Protein AF-A0A7V2T2A6-F1 (afdb_monomer_lite)

Sequence (215 aa):
NAYRYRLIDALSDNYPSVHTLLGDERFYNDGIKYIAAYPSHHFSIRYFGSHLEQFLADQHHDTAVLAEMARFEWALRNAFDSADTPSLGLEALQTVAPEAWVELRFTLHPSVARLNLEWNVPQLWAAIENETGQIPFEQAEYPIPWLIWRKQLKTYYRSLDVDEAWALDAVIQGQSFAEICAGVCEWVDQASAPERVAGFISTWLEADLITVLEV

Organism: Leucothrix mucor (NCBI:txid45248)

Foldseek 3Di:
DVVLVVLLVLVCVLQVLLCVVLDDVRSSVLSVVLCVVPPDPDPDSLCRLVCVLVSCCVPPVVCNLSSLLSVVSNLQSQQLVADDFFFDAPVVVVPDDPVCQQQKAWDWGSSKDKDFAQWPNVVSVVCSVVVVDDDDIDGDPGTWIKIWHDDDNHIDMDTDDPLLSVLVVCNVVGHGLNRSLVVSCVPD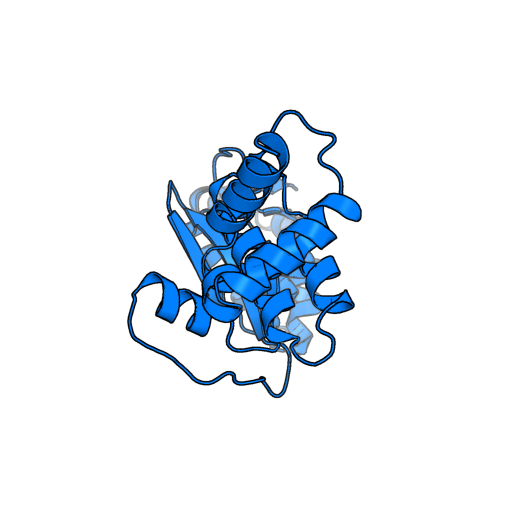PSVCSSVVSVVSVNVCNVRRTTRDIDD

Structure (mmCIF, N/CA/C/O backbone):
data_AF-A0A7V2T2A6-F1
#
_entry.id   AF-A0A7V2T2A6-F1
#
loop_
_atom_site.group_PDB
_atom_site.id
_atom_site.type_symbol
_atom_site.label_atom_id
_atom_site.label_alt_id
_atom_site.label_comp_id
_atom_site.label_asym_id
_atom_site.label_entity_id
_atom_site.label_seq_id
_atom_site.pdbx_PDB_ins_code
_atom_site.Cartn_x
_atom_site.Cartn_y
_atom_site.Cartn_z
_atom_site.occupancy
_atom_site.B_iso_or_equiv
_atom_site.auth_seq_id
_atom_site.auth_comp_id
_atom_site.auth_asym_id
_atom_site.auth_atom_id
_atom_site.pdbx_PDB_model_num
ATOM 1 N N . ASN A 1 1 ? 0.743 3.709 -35.727 1.00 65.06 1 ASN A N 1
ATOM 2 C CA . ASN A 1 1 ? 1.982 4.017 -34.980 1.00 65.06 1 ASN A CA 1
ATOM 3 C C . ASN A 1 1 ? 1.792 5.034 -33.866 1.00 65.06 1 ASN A C 1
ATOM 5 O O . ASN A 1 1 ? 1.934 4.625 -32.728 1.00 65.06 1 ASN A O 1
ATOM 9 N N . ALA A 1 2 ? 1.382 6.283 -34.115 1.00 80.94 2 ALA A N 1
ATOM 10 C CA . ALA A 1 2 ? 1.306 7.330 -33.073 1.00 80.94 2 ALA A CA 1
ATOM 11 C C . ALA A 1 2 ? 0.412 7.035 -31.841 1.00 80.94 2 ALA A C 1
ATOM 13 O O . ALA A 1 2 ? 0.587 7.636 -30.789 1.00 80.94 2 ALA A O 1
ATOM 14 N N . TYR A 1 3 ? -0.572 6.136 -31.950 1.00 82.75 3 TYR A N 1
ATOM 15 C CA . TYR A 1 3 ? -1.391 5.719 -30.803 1.00 82.75 3 TYR A CA 1
ATOM 16 C C . TYR A 1 3 ? -0.648 4.765 -29.855 1.00 82.75 3 TYR A C 1
ATOM 18 O O . TYR A 1 3 ? -0.738 4.924 -28.647 1.00 82.75 3 TYR A O 1
ATOM 26 N N . ARG A 1 4 ? 0.126 3.815 -30.399 1.00 83.56 4 ARG A N 1
ATOM 27 C CA . ARG A 1 4 ? 0.899 2.856 -29.592 1.00 83.56 4 ARG A CA 1
ATOM 28 C C . ARG A 1 4 ? 2.037 3.542 -28.843 1.00 83.56 4 ARG A C 1
ATOM 30 O O . ARG A 1 4 ? 2.206 3.259 -27.671 1.00 83.56 4 ARG A O 1
ATOM 37 N N . TYR A 1 5 ? 2.735 4.477 -29.491 1.00 86.19 5 TYR A N 1
ATOM 38 C CA . TYR A 1 5 ? 3.768 5.280 -28.827 1.00 86.19 5 TYR A CA 1
ATOM 39 C C . TYR A 1 5 ? 3.211 6.019 -27.608 1.00 86.19 5 TYR A C 1
ATOM 41 O O . TYR A 1 5 ? 3.711 5.811 -26.519 1.00 86.19 5 TYR A O 1
ATOM 49 N N . ARG A 1 6 ? 2.075 6.718 -27.745 1.00 88.81 6 ARG A N 1
ATOM 50 C CA . ARG A 1 6 ? 1.429 7.403 -26.610 1.00 88.81 6 ARG A CA 1
ATOM 51 C C . ARG A 1 6 ? 1.023 6.481 -25.458 1.00 88.81 6 ARG A C 1
ATOM 53 O O . ARG A 1 6 ? 0.984 6.921 -24.319 1.00 88.81 6 ARG A O 1
ATOM 60 N N . LEU A 1 7 ? 0.669 5.228 -25.749 1.00 90.31 7 LEU A N 1
ATOM 61 C CA . LEU A 1 7 ? 0.369 4.244 -24.707 1.00 90.31 7 LEU A CA 1
ATOM 62 C C . LEU A 1 7 ? 1.641 3.788 -23.984 1.00 90.31 7 LEU A C 1
ATOM 64 O O . LEU A 1 7 ? 1.608 3.616 -22.773 1.00 90.31 7 LEU A O 1
ATOM 68 N N . ILE A 1 8 ? 2.750 3.618 -24.705 1.00 92.06 8 ILE A N 1
ATOM 69 C CA . ILE A 1 8 ? 4.048 3.292 -24.099 1.00 92.06 8 ILE A CA 1
ATOM 70 C C . ILE A 1 8 ? 4.568 4.480 -23.284 1.00 92.06 8 ILE A C 1
ATOM 72 O O . ILE A 1 8 ? 5.004 4.274 -22.159 1.00 92.06 8 ILE A O 1
ATOM 76 N N . ASP A 1 9 ? 4.436 5.707 -23.793 1.00 91.06 9 ASP A N 1
ATOM 77 C CA . ASP A 1 9 ? 4.778 6.929 -23.055 1.00 91.06 9 ASP A CA 1
ATOM 78 C C . ASP A 1 9 ? 3.969 7.005 -21.751 1.00 91.06 9 ASP A C 1
ATOM 80 O O . ASP A 1 9 ? 4.532 7.191 -20.681 1.00 91.06 9 ASP A O 1
ATOM 84 N N . ALA A 1 10 ? 2.661 6.725 -21.806 1.00 91.19 10 ALA A N 1
ATOM 85 C CA . ALA A 1 10 ? 1.829 6.676 -20.606 1.00 91.19 10 ALA A CA 1
ATOM 86 C C . ALA A 1 10 ? 2.240 5.568 -19.619 1.00 91.19 10 ALA A C 1
ATOM 88 O O . ALA A 1 10 ? 2.109 5.760 -18.414 1.00 91.19 10 ALA A O 1
ATOM 89 N N . LEU A 1 11 ? 2.730 4.414 -20.093 1.00 93.31 11 LEU A N 1
ATOM 90 C CA . LEU A 1 11 ? 3.316 3.406 -19.200 1.00 93.31 11 LEU A CA 1
ATOM 91 C C . LEU A 1 11 ? 4.605 3.924 -18.568 1.00 93.31 11 LEU A C 1
ATOM 93 O O . LEU A 1 11 ? 4.800 3.714 -17.380 1.00 93.31 11 LEU A O 1
ATOM 97 N N . SER A 1 12 ? 5.465 4.594 -19.335 1.00 94.00 12 SER A N 1
ATOM 98 C CA . SER A 1 12 ? 6.702 5.181 -18.811 1.00 94.00 12 SER A CA 1
ATOM 99 C C . SER A 1 12 ? 6.405 6.222 -17.732 1.00 94.00 12 SER A C 1
ATOM 101 O O . SER A 1 12 ? 7.050 6.212 -16.691 1.00 94.00 12 SER A O 1
ATOM 103 N N . ASP A 1 13 ? 5.405 7.077 -17.949 1.00 92.12 13 ASP A N 1
ATOM 104 C CA . ASP A 1 13 ? 4.984 8.090 -16.976 1.00 92.12 13 ASP A CA 1
ATOM 105 C C . ASP A 1 13 ? 4.383 7.462 -15.708 1.00 92.12 13 ASP A C 1
ATOM 107 O O . ASP A 1 13 ? 4.535 7.992 -14.609 1.00 92.12 13 ASP A O 1
ATOM 111 N N . ASN A 1 14 ? 3.682 6.332 -15.849 1.00 92.06 14 ASN A N 1
ATOM 112 C CA . ASN A 1 14 ? 3.059 5.636 -14.723 1.00 92.06 14 ASN A CA 1
ATOM 113 C C . ASN A 1 14 ? 4.039 4.740 -13.946 1.00 92.06 14 ASN A C 1
ATOM 115 O O . ASN A 1 14 ? 3.759 4.436 -12.787 1.00 92.06 14 ASN A O 1
ATOM 119 N N . TYR A 1 15 ? 5.136 4.306 -14.575 1.00 95.69 15 TYR A N 1
ATOM 120 C CA . TYR A 1 15 ? 6.103 3.356 -14.018 1.00 95.69 15 TYR A CA 1
ATOM 121 C C . TYR A 1 15 ? 7.564 3.751 -14.305 1.00 95.69 15 TYR A C 1
ATOM 123 O O . TYR A 1 15 ? 8.306 2.984 -14.939 1.00 95.69 15 TYR A O 1
ATOM 131 N N . PRO A 1 16 ? 8.002 4.952 -13.886 1.00 95.75 16 PRO A N 1
ATOM 132 C CA . PRO A 1 16 ? 9.352 5.437 -14.158 1.00 95.75 16 PRO A CA 1
ATOM 133 C C . PRO A 1 16 ? 10.435 4.533 -13.555 1.00 95.75 16 PRO A C 1
ATOM 135 O O . PRO A 1 16 ? 11.495 4.354 -14.162 1.00 95.75 16 PRO A O 1
ATOM 138 N N . SER A 1 17 ? 10.179 3.901 -12.407 1.00 96.56 17 SER A N 1
ATOM 139 C CA . SER A 1 17 ? 11.146 3.005 -11.766 1.00 96.56 17 SER A CA 1
ATOM 140 C C . SER A 1 17 ? 11.233 1.674 -12.497 1.00 96.56 17 SER A C 1
ATOM 142 O O . SER A 1 17 ? 12.336 1.203 -12.764 1.00 96.56 17 SER A O 1
ATOM 144 N N . VAL A 1 18 ? 10.103 1.085 -12.907 1.00 96.69 18 VAL A N 1
ATOM 145 C CA . VAL A 1 18 ? 10.123 -0.106 -13.778 1.00 96.69 18 VAL A CA 1
ATOM 146 C C . VAL A 1 18 ? 10.864 0.188 -15.082 1.00 96.69 18 VAL A C 1
ATOM 148 O O . VAL A 1 18 ? 11.681 -0.627 -15.513 1.00 96.69 18 VAL A O 1
ATOM 151 N N . HIS A 1 19 ? 10.616 1.348 -15.699 1.00 96.56 19 HIS A N 1
ATOM 152 C CA . HIS A 1 19 ? 11.325 1.769 -16.905 1.00 96.56 19 HIS A CA 1
ATOM 153 C C . HIS A 1 19 ? 12.830 1.879 -16.652 1.00 96.56 19 HIS A C 1
ATOM 155 O O . HIS A 1 19 ? 13.614 1.284 -17.388 1.00 96.56 19 HIS A O 1
ATOM 161 N N . THR A 1 20 ? 13.232 2.532 -15.564 1.00 95.56 20 THR A N 1
ATOM 162 C CA . THR A 1 20 ? 14.641 2.665 -15.170 1.00 95.56 20 THR A CA 1
ATOM 163 C C . THR A 1 20 ? 15.317 1.305 -14.966 1.00 95.56 20 THR A C 1
ATOM 165 O O . THR A 1 20 ? 16.438 1.098 -15.426 1.00 95.56 20 THR A O 1
ATOM 168 N N . LEU A 1 21 ? 14.639 0.354 -14.315 1.00 94.19 21 LEU A N 1
ATOM 169 C CA . LEU A 1 21 ? 15.177 -0.986 -14.059 1.00 94.19 21 LEU A CA 1
ATOM 170 C C . LEU A 1 21 ? 15.259 -1.858 -15.324 1.00 94.19 21 LEU A C 1
ATOM 172 O O . LEU A 1 21 ? 16.165 -2.685 -15.441 1.00 94.19 21 LEU A O 1
ATOM 176 N N . LEU A 1 22 ? 14.320 -1.708 -16.262 1.00 94.31 22 LEU A N 1
ATOM 177 C CA . LEU A 1 22 ? 14.313 -2.446 -17.531 1.00 94.31 22 LEU A CA 1
ATOM 178 C C . LEU A 1 22 ? 15.260 -1.845 -18.579 1.00 94.31 22 LEU A C 1
ATOM 180 O O . LEU A 1 22 ? 15.824 -2.593 -19.382 1.00 94.31 22 LEU A O 1
ATOM 184 N N . GLY A 1 23 ? 15.415 -0.521 -18.574 1.00 95.12 23 GLY A N 1
ATOM 185 C CA . GLY A 1 23 ? 16.044 0.259 -19.635 1.00 95.12 23 GLY A CA 1
ATOM 186 C C . GLY A 1 23 ? 15.154 0.426 -20.874 1.00 95.12 23 GLY A C 1
ATOM 187 O O . GLY A 1 23 ? 14.262 -0.386 -21.142 1.00 95.12 23 GLY A O 1
ATOM 188 N N . ASP A 1 24 ? 15.442 1.466 -21.660 1.00 94.94 24 ASP A N 1
ATOM 189 C CA . ASP A 1 24 ? 14.611 1.945 -22.774 1.00 94.94 24 ASP A CA 1
ATOM 190 C C . ASP A 1 24 ? 14.193 0.846 -23.764 1.00 94.94 24 ASP A C 1
ATOM 192 O O . ASP A 1 24 ? 13.013 0.687 -24.086 1.00 94.94 24 ASP A O 1
ATOM 196 N N . GLU A 1 25 ? 15.153 0.056 -24.258 1.00 95.62 25 GLU A N 1
ATOM 197 C CA . GLU A 1 25 ? 14.893 -0.941 -25.303 1.00 95.62 25 GLU A CA 1
ATOM 198 C C . GLU A 1 25 ? 13.974 -2.064 -24.804 1.00 95.62 25 GLU A C 1
ATOM 200 O O . GLU A 1 25 ? 13.019 -2.453 -25.487 1.00 95.62 25 GLU A O 1
ATOM 205 N N . ARG A 1 26 ? 14.241 -2.587 -23.601 1.00 94.31 26 ARG A N 1
ATOM 206 C CA . ARG A 1 26 ? 13.454 -3.686 -23.034 1.00 94.31 26 ARG A CA 1
ATOM 207 C C . ARG A 1 26 ? 12.073 -3.199 -22.616 1.00 94.31 26 ARG A C 1
ATOM 209 O O . ARG A 1 26 ? 11.094 -3.858 -22.960 1.00 94.31 26 ARG A O 1
ATOM 216 N N . PHE A 1 27 ? 11.986 -2.031 -21.979 1.00 95.75 27 PHE A N 1
ATOM 217 C CA . PHE A 1 27 ? 10.710 -1.421 -21.610 1.00 95.75 27 PHE A CA 1
ATOM 218 C C . PHE A 1 27 ? 9.821 -1.188 -22.834 1.00 95.75 27 PHE A C 1
ATOM 220 O O . PHE A 1 27 ? 8.648 -1.554 -22.827 1.00 95.75 27 PHE A O 1
ATOM 227 N N . TYR A 1 28 ? 10.377 -0.657 -23.926 1.00 95.31 28 TYR A N 1
ATOM 228 C CA . TYR A 1 28 ? 9.627 -0.433 -25.160 1.00 95.31 28 TYR A CA 1
ATOM 229 C C . TYR A 1 28 ? 9.102 -1.741 -25.777 1.00 95.31 28 TYR A C 1
ATOM 231 O O . TYR A 1 28 ? 7.930 -1.836 -26.160 1.00 95.31 28 TYR A O 1
ATOM 239 N N . ASN A 1 29 ? 9.950 -2.772 -25.850 1.00 94.81 29 ASN A N 1
ATOM 240 C CA . ASN A 1 29 ? 9.561 -4.086 -26.364 1.00 94.81 29 ASN A CA 1
ATOM 241 C C . ASN A 1 29 ? 8.456 -4.730 -25.516 1.00 94.81 29 ASN A C 1
ATOM 243 O O . ASN A 1 29 ? 7.498 -5.291 -26.059 1.00 94.81 29 ASN A O 1
ATOM 247 N N . ASP A 1 30 ? 8.561 -4.616 -24.196 1.00 95.00 30 ASP A N 1
ATOM 248 C CA . ASP A 1 30 ? 7.555 -5.105 -23.262 1.00 95.00 30 ASP A CA 1
ATOM 249 C C . ASP A 1 30 ? 6.261 -4.291 -23.341 1.00 95.00 30 ASP A C 1
ATOM 251 O O . ASP A 1 30 ? 5.182 -4.877 -23.370 1.00 95.00 30 ASP A O 1
ATOM 255 N N . GLY A 1 31 ? 6.340 -2.972 -23.523 1.00 94.56 31 GLY A N 1
ATOM 256 C CA . GLY A 1 31 ? 5.186 -2.105 -23.756 1.00 94.56 31 GLY A CA 1
ATOM 257 C C . GLY A 1 31 ? 4.380 -2.505 -24.997 1.00 94.56 31 GLY A C 1
ATOM 258 O O . GLY A 1 31 ? 3.148 -2.541 -24.956 1.00 94.56 31 GLY A O 1
ATOM 259 N N . ILE A 1 32 ? 5.042 -2.891 -26.096 1.00 94.31 32 ILE A N 1
ATOM 260 C CA . ILE A 1 32 ? 4.356 -3.408 -27.296 1.00 94.31 32 ILE A CA 1
ATOM 261 C C . ILE A 1 32 ? 3.578 -4.691 -26.981 1.00 94.31 32 ILE A C 1
ATOM 263 O O . ILE A 1 32 ? 2.422 -4.826 -27.399 1.00 94.31 32 ILE A O 1
ATOM 267 N N . LYS A 1 33 ? 4.200 -5.634 -26.266 1.00 95.06 33 LYS A N 1
ATOM 268 C CA . LYS A 1 33 ? 3.565 -6.901 -25.877 1.00 95.06 33 LYS A CA 1
ATOM 269 C C . LYS A 1 33 ? 2.421 -6.668 -24.890 1.00 95.06 33 LYS A C 1
ATOM 271 O O . LYS A 1 33 ? 1.354 -7.253 -25.062 1.00 95.06 33 LYS A O 1
ATOM 276 N N . TYR A 1 34 ? 2.610 -5.771 -23.924 1.00 94.69 34 TYR A N 1
ATOM 277 C CA . TYR A 1 34 ? 1.589 -5.374 -22.962 1.00 94.69 34 TYR A CA 1
ATOM 278 C C . TYR A 1 34 ? 0.356 -4.816 -23.672 1.00 94.69 34 TYR A C 1
ATOM 280 O O . TYR A 1 34 ? -0.745 -5.287 -23.425 1.00 94.69 34 TYR A O 1
ATOM 288 N N . ILE A 1 35 ? 0.525 -3.892 -24.626 1.00 92.75 35 ILE A N 1
ATOM 289 C CA . ILE A 1 35 ? -0.589 -3.333 -25.415 1.00 92.75 35 ILE A CA 1
ATOM 290 C C . ILE A 1 35 ? -1.345 -4.423 -26.189 1.00 92.75 35 ILE A C 1
ATOM 292 O O . ILE A 1 35 ? -2.557 -4.315 -26.376 1.00 92.75 35 ILE A O 1
ATOM 296 N N . ALA A 1 36 ? -0.643 -5.447 -26.680 1.00 92.50 36 ALA A N 1
ATOM 297 C CA . ALA A 1 36 ? -1.271 -6.554 -27.394 1.00 92.50 36 ALA A CA 1
ATOM 298 C C . ALA A 1 36 ? -2.075 -7.475 -26.459 1.00 92.50 36 ALA A C 1
ATOM 300 O O . ALA A 1 36 ? -3.135 -7.951 -26.860 1.00 92.50 36 ALA A O 1
ATOM 301 N N . ALA A 1 37 ? -1.587 -7.707 -25.236 1.00 92.31 37 ALA A N 1
ATOM 302 C CA . ALA A 1 37 ? -2.240 -8.547 -24.231 1.00 92.31 37 ALA A CA 1
ATOM 303 C C . ALA A 1 37 ? -3.377 -7.823 -23.483 1.00 92.31 37 ALA A C 1
ATOM 305 O O . ALA A 1 37 ? -4.419 -8.416 -23.215 1.00 92.31 37 ALA A O 1
ATOM 306 N N . TYR A 1 38 ? -3.194 -6.533 -23.199 1.00 89.75 38 TYR A N 1
ATOM 307 C CA . TYR A 1 38 ? -4.089 -5.672 -22.424 1.00 89.75 38 TYR A CA 1
ATOM 308 C C . TYR A 1 38 ? -4.435 -4.403 -23.225 1.00 89.75 38 TYR A C 1
ATOM 310 O O . TYR A 1 38 ? -3.978 -3.301 -22.897 1.00 89.75 38 TYR A O 1
ATOM 318 N N . PRO A 1 39 ? -5.210 -4.525 -24.318 1.00 82.12 39 PRO A N 1
ATOM 319 C CA . PRO A 1 39 ? -5.574 -3.379 -25.141 1.00 82.12 39 PRO A CA 1
ATOM 320 C C . PRO A 1 39 ? -6.348 -2.331 -24.331 1.00 82.12 39 PRO A C 1
ATOM 322 O O . PRO A 1 39 ? -7.235 -2.645 -23.539 1.00 82.12 39 PRO A O 1
ATOM 325 N N . SER A 1 40 ? -6.026 -1.054 -24.547 1.00 78.00 40 SER A N 1
ATOM 326 C CA . SER A 1 40 ? -6.730 0.039 -23.877 1.00 78.00 40 SER A CA 1
ATOM 327 C C . SER A 1 40 ? -8.164 0.150 -24.402 1.00 78.00 40 SER A C 1
ATOM 329 O O . SER A 1 40 ? -8.394 0.533 -25.550 1.00 78.00 40 SER A O 1
ATOM 331 N N . HIS A 1 41 ? -9.132 -0.192 -23.553 1.00 71.06 41 HIS A N 1
ATOM 332 C CA . HIS A 1 41 ? -10.565 -0.058 -23.837 1.00 71.06 41 HIS A CA 1
ATOM 333 C C . HIS A 1 41 ? -11.184 1.211 -23.234 1.00 71.06 41 HIS A C 1
ATOM 335 O O . HIS A 1 41 ? -12.347 1.516 -23.497 1.00 71.06 41 HIS A O 1
ATOM 341 N N . HIS A 1 42 ? -10.418 1.965 -22.440 1.00 64.50 42 HIS A N 1
ATOM 342 C CA . HIS A 1 42 ? -10.890 3.156 -21.744 1.00 64.50 42 HIS A CA 1
ATOM 343 C C . HIS A 1 42 ? -10.315 4.433 -22.357 1.00 64.50 42 HIS A C 1
ATOM 345 O O . HIS A 1 42 ? -9.144 4.508 -22.716 1.00 64.50 42 HIS A O 1
ATOM 351 N N . PHE A 1 43 ? -11.141 5.481 -22.417 1.00 62.91 43 PHE A N 1
ATOM 352 C CA . PHE A 1 43 ? -10.705 6.812 -22.853 1.00 62.91 43 PHE A CA 1
ATOM 353 C C . PHE A 1 43 ? -9.682 7.447 -21.903 1.00 62.91 43 PHE A C 1
ATOM 355 O O . PHE A 1 43 ? -8.915 8.312 -22.318 1.00 62.91 43 PHE A O 1
ATOM 362 N N . SER A 1 44 ? -9.663 7.023 -20.636 1.00 70.75 44 SER A N 1
ATOM 363 C CA . SER A 1 44 ? -8.711 7.522 -19.651 1.00 70.75 44 SER A CA 1
ATOM 364 C C . SER A 1 44 ? -7.427 6.701 -19.677 1.00 70.75 44 SER A C 1
ATOM 366 O O . SER A 1 44 ? -7.407 5.545 -19.256 1.00 70.75 44 SER A O 1
ATOM 368 N N . ILE A 1 45 ? -6.335 7.335 -20.108 1.00 75.69 45 ILE A N 1
ATOM 369 C CA . ILE A 1 45 ? -4.981 6.764 -20.049 1.00 75.69 45 ILE A CA 1
ATOM 370 C C . ILE A 1 45 ? -4.496 6.596 -18.601 1.00 75.69 45 ILE A C 1
ATOM 372 O O . ILE A 1 45 ? -3.543 5.868 -18.346 1.00 75.69 45 ILE A O 1
ATOM 376 N N . ARG A 1 46 ? -5.195 7.218 -17.639 1.00 71.19 46 ARG A N 1
ATOM 377 C CA . ARG A 1 46 ? -4.887 7.144 -16.211 1.00 71.19 46 ARG A CA 1
ATOM 378 C C . ARG A 1 46 ? -4.832 5.703 -15.717 1.00 71.19 46 ARG A C 1
ATOM 380 O O . ARG A 1 46 ? -3.974 5.391 -14.910 1.00 71.19 46 ARG A O 1
ATOM 387 N N . TYR A 1 47 ? -5.721 4.836 -16.190 1.00 76.00 47 TYR A N 1
ATOM 388 C CA . TYR A 1 47 ? -5.780 3.446 -15.732 1.00 76.00 47 TYR A CA 1
ATOM 389 C C . TYR A 1 47 ? -4.943 2.492 -16.595 1.00 76.00 47 TYR A C 1
ATOM 391 O O . TYR A 1 47 ? -4.917 1.287 -16.351 1.00 76.00 47 TYR A O 1
ATOM 399 N N . PHE A 1 48 ? -4.272 3.018 -17.624 1.00 85.00 48 PHE A N 1
ATOM 400 C CA . PHE A 1 48 ? -3.469 2.207 -18.520 1.00 85.00 48 PHE A CA 1
ATOM 401 C C . PHE A 1 48 ? -2.199 1.740 -17.807 1.00 85.00 48 PHE A C 1
ATOM 403 O O . PHE A 1 48 ? -1.411 2.558 -17.337 1.00 85.00 48 PHE A O 1
ATOM 410 N N . GLY A 1 49 ? -2.026 0.421 -17.716 1.00 88.75 49 GLY A N 1
ATOM 411 C CA . GLY A 1 49 ? -0.953 -0.194 -16.941 1.00 88.75 49 GLY A CA 1
ATOM 412 C C . GLY A 1 49 ? -1.414 -0.967 -15.709 1.00 88.75 49 GLY A C 1
ATOM 413 O O . GLY A 1 49 ? -0.613 -1.696 -15.151 1.00 88.75 49 GLY A O 1
ATOM 414 N N . SER A 1 50 ? -2.700 -0.947 -15.337 1.00 92.19 50 SER A N 1
ATOM 415 C CA . SER A 1 50 ? -3.206 -1.647 -14.137 1.00 92.19 50 SER A CA 1
ATOM 416 C C . SER A 1 50 ? -2.896 -3.152 -14.056 1.00 92.19 50 SER A C 1
ATOM 418 O O . SER A 1 50 ? -3.014 -3.742 -12.991 1.00 92.19 50 SER A O 1
ATOM 420 N N . HIS A 1 51 ? -2.535 -3.777 -15.180 1.00 94.12 51 HIS A N 1
ATOM 421 C CA . HIS A 1 51 ? -2.151 -5.192 -15.277 1.00 94.12 51 HIS A CA 1
ATOM 422 C C . HIS A 1 51 ? -0.634 -5.399 -15.437 1.00 94.12 51 HIS A C 1
ATOM 424 O O . HIS A 1 51 ? -0.201 -6.501 -15.764 1.00 94.12 51 HIS A O 1
ATOM 430 N N . LEU A 1 52 ? 0.179 -4.346 -15.295 1.00 94.81 52 LEU A N 1
ATOM 431 C CA . LEU A 1 52 ? 1.613 -4.401 -15.573 1.00 94.81 52 LEU A CA 1
ATOM 432 C C . LEU A 1 52 ? 2.343 -5.318 -14.587 1.00 94.81 52 LEU A C 1
ATOM 434 O O . LEU A 1 52 ? 3.220 -6.054 -15.018 1.00 94.81 52 LEU A O 1
ATOM 438 N N . GLU A 1 53 ? 1.938 -5.345 -13.312 1.00 95.88 53 GLU A N 1
ATOM 439 C CA . GLU A 1 53 ? 2.442 -6.318 -12.330 1.00 95.88 53 GLU A CA 1
ATOM 440 C C . GLU A 1 53 ? 2.301 -7.752 -12.857 1.00 95.88 53 GLU A C 1
ATOM 442 O O . GLU A 1 53 ? 3.302 -8.444 -13.037 1.00 95.88 53 GLU A O 1
ATOM 447 N N . GLN A 1 54 ? 1.068 -8.173 -13.166 1.00 95.06 54 GLN A N 1
ATOM 448 C CA . GLN A 1 54 ? 0.788 -9.524 -13.656 1.00 95.06 54 GLN A CA 1
ATOM 449 C C . GLN A 1 54 ? 1.544 -9.810 -14.957 1.00 95.06 54 GLN A C 1
ATOM 451 O O . GLN A 1 54 ? 2.155 -10.861 -15.113 1.00 95.06 54 GLN A O 1
ATOM 456 N N . PHE A 1 55 ? 1.554 -8.850 -15.883 1.00 96.19 55 PHE A N 1
ATOM 457 C CA . PHE A 1 55 ? 2.287 -8.980 -17.135 1.00 96.19 55 PHE A CA 1
ATOM 458 C C .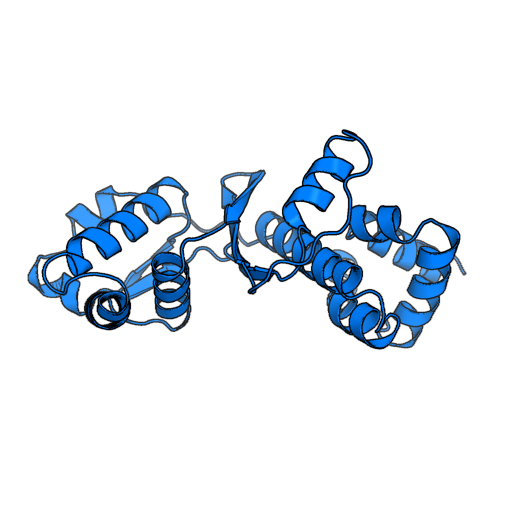 PHE A 1 55 ? 3.790 -9.202 -16.919 1.00 96.19 55 PHE A C 1
ATOM 460 O O . PHE A 1 55 ? 4.374 -10.063 -17.571 1.00 96.19 55 PHE A O 1
ATOM 467 N N . LEU A 1 56 ? 4.427 -8.443 -16.023 1.00 95.69 56 LEU A N 1
ATOM 468 C CA . LEU A 1 56 ? 5.854 -8.589 -15.735 1.00 95.69 56 LEU A CA 1
ATOM 469 C C . LEU A 1 56 ? 6.144 -9.901 -15.004 1.00 95.69 56 LEU A C 1
ATOM 471 O O . LEU A 1 56 ? 7.146 -10.537 -15.317 1.00 95.69 56 LEU A O 1
ATOM 475 N N . ALA A 1 57 ? 5.261 -10.333 -14.100 1.00 94.12 57 ALA A N 1
ATOM 476 C CA . ALA A 1 57 ? 5.367 -11.635 -13.443 1.00 94.12 57 ALA A CA 1
ATOM 477 C C . ALA A 1 57 ? 5.318 -12.794 -14.456 1.00 94.12 57 ALA A C 1
ATOM 479 O O . ALA A 1 57 ? 6.048 -13.774 -14.306 1.00 94.12 57 ALA A O 1
ATOM 480 N N . ASP A 1 58 ? 4.510 -12.652 -15.514 1.00 92.38 58 ASP A N 1
ATOM 481 C CA . ASP A 1 58 ? 4.373 -13.644 -16.585 1.00 92.38 58 ASP A CA 1
ATOM 482 C C . ASP A 1 58 ? 5.505 -13.585 -17.625 1.00 92.38 58 ASP A C 1
ATOM 484 O O . ASP A 1 58 ? 5.869 -14.603 -18.207 1.00 92.38 58 ASP A O 1
ATOM 488 N N . GLN A 1 59 ? 6.046 -12.401 -17.931 1.00 89.38 59 GLN A N 1
ATOM 489 C CA . GLN A 1 59 ? 7.107 -12.250 -18.939 1.00 89.38 59 GLN A CA 1
ATOM 490 C C . GLN A 1 59 ? 8.513 -12.466 -18.376 1.00 89.38 59 GLN A C 1
ATOM 492 O O . GLN A 1 59 ? 9.398 -12.912 -19.108 1.00 89.38 59 GLN A O 1
ATOM 497 N N . HIS A 1 60 ? 8.726 -12.140 -17.100 1.00 86.19 60 HIS A N 1
ATOM 498 C CA . HIS A 1 60 ? 10.039 -12.110 -16.457 1.00 86.19 60 HIS A CA 1
ATOM 499 C C . HIS A 1 60 ? 10.040 -12.946 -15.182 1.00 86.19 60 HIS A C 1
ATOM 501 O O . HIS A 1 60 ? 10.307 -12.438 -14.095 1.00 86.19 60 HIS A O 1
ATOM 507 N N . HIS A 1 61 ? 9.774 -14.244 -15.321 1.00 77.38 61 HIS A N 1
ATOM 508 C CA . HIS A 1 61 ? 9.755 -15.182 -14.193 1.00 77.38 61 HIS A CA 1
ATOM 509 C C . HIS A 1 61 ? 11.048 -15.161 -13.355 1.00 77.38 61 HIS A C 1
ATOM 511 O O . HIS A 1 61 ? 10.998 -15.351 -12.144 1.00 77.38 61 HIS A O 1
ATOM 517 N N . ASP A 1 62 ? 12.188 -14.858 -13.981 1.00 77.00 62 ASP A N 1
ATOM 518 C CA . ASP A 1 62 ? 13.495 -14.785 -13.316 1.00 77.00 62 ASP A CA 1
ATOM 519 C C . ASP A 1 62 ? 13.766 -13.420 -12.645 1.00 77.00 62 ASP A C 1
ATOM 521 O O . ASP A 1 62 ? 14.865 -13.172 -12.151 1.00 77.00 62 ASP A O 1
ATOM 525 N N . THR A 1 63 ? 12.819 -12.474 -12.666 1.00 85.44 63 THR A N 1
ATOM 526 C CA . THR A 1 63 ? 13.015 -11.110 -12.140 1.00 85.44 63 THR A CA 1
ATOM 527 C C . THR A 1 63 ? 11.765 -10.590 -11.421 1.00 85.44 63 THR A C 1
ATOM 529 O O . THR A 1 63 ? 11.182 -9.571 -11.794 1.00 85.44 63 THR A O 1
ATOM 532 N N . ALA A 1 64 ? 11.376 -11.279 -10.344 1.00 91.56 64 ALA A N 1
ATOM 533 C CA . ALA A 1 64 ? 10.200 -10.952 -9.528 1.00 91.56 64 ALA A CA 1
ATOM 534 C C . ALA A 1 64 ? 10.181 -9.501 -8.996 1.00 91.56 64 ALA A C 1
ATOM 536 O O . ALA A 1 64 ? 9.114 -8.895 -8.905 1.00 91.56 64 ALA A O 1
ATOM 537 N N . VAL A 1 65 ? 11.354 -8.905 -8.741 1.00 95.44 65 VAL A N 1
ATOM 538 C CA . VAL A 1 65 ? 11.488 -7.505 -8.294 1.00 95.44 65 VAL A CA 1
ATOM 539 C C . VAL A 1 65 ? 10.824 -6.496 -9.244 1.00 95.44 65 VAL A C 1
ATOM 541 O O . VAL A 1 65 ? 10.328 -5.470 -8.791 1.00 95.44 65 VAL A O 1
ATOM 544 N N . LEU A 1 66 ? 10.751 -6.778 -10.552 1.00 96.50 66 LEU A N 1
ATOM 545 C CA . LEU A 1 66 ? 10.109 -5.881 -11.523 1.00 96.50 66 LEU A CA 1
ATOM 546 C C . LEU A 1 66 ? 8.586 -5.856 -11.375 1.00 96.50 66 LEU A C 1
ATOM 548 O O . LEU A 1 66 ? 7.980 -4.787 -11.426 1.00 96.50 66 LEU A O 1
ATOM 552 N N . ALA A 1 67 ? 7.973 -7.027 -11.190 1.00 96.94 67 ALA A N 1
ATOM 553 C CA . ALA A 1 67 ? 6.538 -7.127 -10.949 1.00 96.94 67 ALA A CA 1
ATOM 554 C C . ALA A 1 67 ? 6.176 -6.444 -9.625 1.00 96.94 67 ALA A C 1
ATOM 556 O O . ALA A 1 67 ? 5.229 -5.662 -9.557 1.00 96.94 6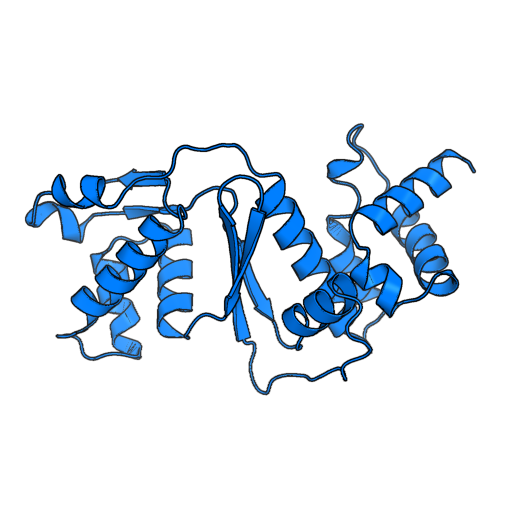7 ALA A O 1
ATOM 557 N N . GLU A 1 68 ? 6.991 -6.666 -8.595 1.00 97.50 68 GLU A N 1
ATOM 558 C CA . GLU A 1 68 ? 6.799 -6.044 -7.292 1.00 97.50 68 GLU A CA 1
ATOM 559 C C . GLU A 1 68 ? 6.994 -4.516 -7.323 1.00 97.50 68 GLU A C 1
ATOM 561 O O . GLU A 1 68 ? 6.204 -3.791 -6.716 1.00 97.50 68 GLU A O 1
ATOM 566 N N . MET A 1 69 ? 7.970 -4.013 -8.091 1.00 98.00 69 MET A N 1
ATOM 567 C CA . MET A 1 69 ? 8.138 -2.578 -8.358 1.00 98.00 69 MET A CA 1
ATOM 568 C C . MET A 1 69 ? 6.902 -1.988 -9.040 1.00 98.00 69 MET A C 1
ATOM 570 O O . MET A 1 69 ? 6.392 -0.961 -8.597 1.00 98.00 69 MET A O 1
ATOM 574 N N . ALA A 1 70 ? 6.361 -2.663 -10.060 1.00 97.56 70 ALA A N 1
ATOM 575 C CA . ALA A 1 70 ? 5.135 -2.218 -10.719 1.00 97.56 70 ALA A CA 1
ATOM 576 C C . ALA A 1 70 ? 3.949 -2.169 -9.743 1.00 97.56 70 ALA A C 1
ATOM 578 O O . ALA A 1 70 ? 3.185 -1.203 -9.746 1.00 97.56 70 ALA A O 1
ATOM 579 N N . ARG A 1 71 ? 3.807 -3.166 -8.860 1.00 97.88 71 ARG A N 1
ATOM 580 C CA . ARG A 1 71 ? 2.777 -3.149 -7.811 1.00 97.88 71 ARG A CA 1
ATOM 581 C C . ARG A 1 71 ? 2.930 -1.947 -6.879 1.00 97.88 71 ARG A C 1
ATOM 583 O O . ARG A 1 71 ? 1.938 -1.295 -6.550 1.00 97.88 71 ARG A O 1
ATOM 590 N N . PHE A 1 72 ? 4.158 -1.648 -6.460 1.00 98.38 72 PHE A N 1
ATOM 591 C CA . PHE A 1 72 ? 4.448 -0.538 -5.555 1.00 98.38 72 PHE A CA 1
ATOM 592 C C . PHE A 1 72 ? 4.180 0.831 -6.197 1.00 98.38 72 PHE A C 1
ATOM 594 O O . PHE A 1 72 ? 3.454 1.637 -5.614 1.00 98.38 72 PHE A O 1
ATOM 601 N N . GLU A 1 73 ? 4.667 1.076 -7.418 1.00 97.25 73 GLU A N 1
ATOM 602 C CA . GLU A 1 73 ? 4.391 2.320 -8.157 1.00 97.25 73 GLU A CA 1
ATOM 603 C C . GLU A 1 73 ? 2.891 2.506 -8.411 1.00 97.25 73 GLU A C 1
ATOM 605 O O . GLU A 1 73 ? 2.353 3.604 -8.242 1.00 97.25 73 GLU A O 1
ATOM 610 N N . TRP A 1 74 ? 2.178 1.419 -8.725 1.00 96.44 74 TRP A N 1
ATOM 611 C CA . TRP A 1 74 ? 0.729 1.469 -8.890 1.00 96.44 74 TRP A CA 1
ATOM 612 C C . TRP A 1 74 ? 0.004 1.836 -7.592 1.00 96.44 74 TRP A C 1
ATOM 614 O O . TRP A 1 74 ? -0.932 2.637 -7.618 1.00 96.44 74 TRP A O 1
ATOM 624 N N . ALA A 1 75 ? 0.438 1.297 -6.448 1.00 97.06 75 ALA A N 1
ATOM 625 C CA . ALA A 1 75 ? -0.127 1.636 -5.144 1.00 97.06 75 ALA A CA 1
ATOM 626 C C . ALA A 1 75 ? 0.130 3.101 -4.763 1.00 97.06 75 ALA A C 1
ATOM 628 O O . ALA A 1 75 ? -0.805 3.782 -4.341 1.00 97.06 75 ALA A O 1
ATOM 629 N N . LEU A 1 76 ? 1.350 3.611 -4.973 1.00 96.62 76 LEU A N 1
ATOM 630 C CA . LEU A 1 76 ? 1.674 5.030 -4.778 1.00 96.62 76 LEU A CA 1
ATOM 631 C C . LEU A 1 76 ? 0.766 5.915 -5.630 1.00 96.62 76 LEU A C 1
ATOM 633 O O . LEU A 1 76 ? 0.146 6.855 -5.131 1.00 96.62 76 LEU A O 1
ATOM 637 N N . ARG A 1 77 ? 0.628 5.578 -6.910 1.00 93.88 77 ARG A N 1
ATOM 638 C CA . ARG A 1 77 ? -0.191 6.353 -7.830 1.00 93.88 77 ARG A CA 1
ATOM 639 C C . ARG A 1 77 ? -1.663 6.329 -7.445 1.00 93.88 77 ARG A C 1
ATOM 641 O O . ARG A 1 77 ? -2.266 7.391 -7.376 1.00 93.88 77 ARG A O 1
ATOM 648 N N . ASN A 1 78 ? -2.228 5.163 -7.134 1.00 93.69 78 ASN A N 1
ATOM 649 C CA . ASN A 1 78 ? -3.618 5.052 -6.679 1.00 93.69 78 ASN A CA 1
ATOM 650 C C . ASN A 1 78 ? -3.861 5.820 -5.378 1.00 93.69 78 ASN A C 1
ATOM 652 O O . ASN A 1 78 ? -4.906 6.454 -5.240 1.00 93.69 78 ASN A O 1
ATOM 656 N N . ALA A 1 79 ? -2.897 5.805 -4.454 1.00 94.94 79 ALA A N 1
ATOM 657 C CA . ALA A 1 79 ? -2.969 6.599 -3.237 1.00 94.94 79 ALA A CA 1
ATOM 658 C C . ALA A 1 79 ? -3.007 8.100 -3.559 1.00 94.94 79 ALA A C 1
ATOM 660 O O . ALA A 1 79 ? -3.856 8.815 -3.029 1.00 94.94 79 ALA A O 1
ATOM 661 N N . PHE A 1 80 ? -2.143 8.577 -4.462 1.00 92.81 80 PHE A N 1
ATOM 662 C CA . PHE A 1 80 ? -2.136 9.972 -4.917 1.00 92.81 80 PHE A CA 1
ATOM 663 C C . PHE A 1 80 ? -3.473 10.381 -5.560 1.00 92.81 80 PHE A C 1
ATOM 665 O O . PHE A 1 80 ? -4.026 11.446 -5.278 1.00 92.81 80 PHE A O 1
ATOM 672 N N . ASP A 1 81 ? -3.999 9.490 -6.394 1.00 90.38 81 ASP A N 1
ATOM 673 C CA . ASP A 1 81 ? -5.158 9.678 -7.259 1.00 90.38 81 ASP A CA 1
ATOM 674 C C . ASP A 1 81 ? -6.520 9.413 -6.593 1.00 90.38 81 ASP A C 1
ATOM 676 O O . ASP A 1 81 ? -7.566 9.581 -7.239 1.00 90.38 81 ASP A O 1
ATOM 680 N N . SER A 1 82 ? -6.521 8.980 -5.331 1.00 89.75 82 SER A N 1
ATOM 681 C CA . SER A 1 82 ? -7.727 8.613 -4.589 1.00 89.75 82 SER A CA 1
ATOM 682 C C . SER A 1 82 ? -8.700 9.785 -4.440 1.00 89.75 82 SER A C 1
ATOM 684 O O . SER A 1 82 ? -8.284 10.945 -4.408 1.00 89.75 82 SER A O 1
ATOM 686 N N . ALA A 1 83 ? -9.989 9.483 -4.278 1.00 87.69 83 ALA A N 1
ATOM 687 C CA . ALA A 1 83 ? -10.998 10.493 -3.974 1.00 87.69 83 ALA A CA 1
ATOM 688 C C . ALA A 1 83 ? -10.663 11.253 -2.679 1.00 87.69 83 ALA A C 1
ATOM 690 O O . ALA A 1 83 ? -10.299 10.642 -1.673 1.00 87.69 83 ALA A O 1
ATOM 691 N N . ASP A 1 84 ? -10.831 12.576 -2.697 1.00 85.44 84 ASP A N 1
ATOM 692 C CA . ASP A 1 84 ? -10.698 13.406 -1.500 1.00 85.44 84 ASP A CA 1
ATOM 693 C C . ASP A 1 84 ? -11.839 13.083 -0.535 1.00 85.44 84 ASP A C 1
ATOM 695 O O . ASP A 1 84 ? -12.995 13.430 -0.782 1.00 85.44 84 ASP A O 1
ATOM 699 N N . THR A 1 85 ? -11.508 12.396 0.557 1.00 86.88 85 THR A N 1
ATOM 700 C CA . THR A 1 85 ? -12.459 12.037 1.609 1.00 86.88 85 THR A CA 1
ATOM 701 C C . THR A 1 85 ? -11.999 12.684 2.912 1.00 86.88 85 THR A C 1
ATOM 703 O O . THR A 1 85 ? -10.826 12.550 3.257 1.00 86.88 85 THR A O 1
ATOM 706 N N . PRO A 1 86 ? -12.869 13.405 3.642 1.00 84.69 86 PRO A N 1
ATOM 707 C CA . PRO A 1 86 ? -12.503 13.959 4.940 1.00 84.69 86 PRO A CA 1
ATOM 708 C C . PRO A 1 86 ? -12.025 12.855 5.890 1.00 84.69 86 PRO A C 1
ATOM 710 O O . PRO A 1 86 ? -12.716 11.850 6.063 1.00 84.69 86 PRO A O 1
ATOM 713 N N . SER A 1 87 ? -10.850 13.041 6.489 1.00 86.50 87 SER A N 1
ATOM 714 C CA . SER A 1 87 ? -10.357 12.182 7.560 1.00 86.50 87 SER A CA 1
ATOM 715 C C . SER A 1 87 ? -11.018 12.548 8.888 1.00 86.50 87 SER A C 1
ATOM 717 O O . SER A 1 87 ? -11.457 13.682 9.104 1.00 86.50 87 SER A O 1
ATOM 719 N N . LEU A 1 88 ? -11.093 11.572 9.786 1.00 88.12 88 LEU A N 1
ATOM 720 C CA . LEU A 1 88 ? -11.469 11.800 11.173 1.00 88.12 88 LEU A CA 1
ATOM 721 C C . LEU A 1 88 ? -10.241 12.201 11.984 1.00 88.12 88 LEU A C 1
ATOM 723 O O . LEU A 1 88 ? -9.180 11.593 11.861 1.00 88.12 88 LEU A O 1
ATOM 727 N N . GLY A 1 89 ? -10.405 13.208 12.837 1.00 84.25 89 GLY A N 1
ATOM 728 C CA . GLY A 1 89 ? -9.411 13.560 13.841 1.00 84.25 89 GLY A CA 1
ATOM 729 C C . GLY A 1 89 ? -9.556 12.728 15.118 1.00 84.25 89 GLY A C 1
ATOM 730 O O . GLY A 1 89 ? -10.556 12.037 15.339 1.00 84.25 89 GLY A O 1
ATOM 731 N N . LEU A 1 90 ? -8.554 12.820 15.995 1.00 85.62 90 LEU A N 1
ATOM 732 C CA . LEU A 1 90 ? -8.540 12.151 17.304 1.00 85.62 90 LEU A CA 1
ATOM 733 C C . LEU A 1 90 ? -9.738 12.535 18.185 1.00 85.62 90 LEU A C 1
ATOM 735 O O . LEU A 1 90 ? -10.192 11.736 19.003 1.00 85.62 90 LEU A O 1
ATOM 739 N N . GLU A 1 91 ? -10.279 13.739 18.010 1.00 86.88 91 GLU A N 1
ATOM 740 C CA . GLU A 1 91 ? -11.468 14.220 18.709 1.00 86.88 91 GLU A CA 1
ATOM 741 C C . GLU A 1 91 ? -12.705 13.348 18.466 1.00 86.88 91 GLU A C 1
ATOM 743 O O . GLU A 1 91 ? -13.564 13.262 19.343 1.00 86.88 91 GLU A O 1
ATOM 748 N N . ALA A 1 92 ? -12.783 12.644 17.332 1.00 85.81 92 ALA A N 1
ATOM 749 C CA . ALA A 1 92 ? -13.899 11.754 17.034 1.00 85.81 92 ALA A CA 1
ATOM 750 C C . ALA A 1 92 ? -13.982 10.601 18.053 1.00 85.81 92 ALA A C 1
ATOM 752 O O . ALA A 1 92 ? -15.070 10.262 18.523 1.00 85.81 92 ALA A O 1
ATOM 753 N N . LEU A 1 93 ? -12.833 10.073 18.492 1.00 85.06 93 LEU A N 1
ATOM 754 C CA . LEU A 1 93 ? -12.773 9.012 19.503 1.00 85.06 93 LEU A CA 1
ATOM 755 C C . LEU A 1 93 ? -13.267 9.469 20.880 1.00 85.06 93 LEU A C 1
ATOM 757 O O . LEU A 1 93 ? -13.802 8.663 21.636 1.00 85.06 93 LEU A O 1
ATOM 761 N N . GLN A 1 94 ? -13.134 10.759 21.208 1.00 85.31 94 GLN A N 1
ATOM 762 C CA . GLN A 1 94 ? -13.577 11.305 22.500 1.00 85.31 94 GLN A CA 1
ATOM 763 C C . GLN A 1 94 ? -15.103 11.310 22.646 1.00 85.31 94 GLN A C 1
ATOM 765 O O . GLN A 1 94 ? -15.621 11.442 23.754 1.00 85.31 94 GLN A O 1
ATOM 770 N N . THR A 1 95 ? -15.821 11.181 21.530 1.00 85.94 95 THR A N 1
ATOM 771 C CA . THR A 1 95 ? -17.286 11.150 21.498 1.00 85.94 95 THR A CA 1
ATOM 772 C C . THR A 1 95 ? -17.866 9.738 21.607 1.00 85.94 95 THR A C 1
ATOM 774 O O . THR A 1 95 ? -19.072 9.591 21.805 1.00 85.94 95 THR A O 1
ATOM 777 N N . VAL A 1 96 ? -17.023 8.702 21.515 1.00 87.69 96 VAL A N 1
ATOM 778 C CA . VAL A 1 96 ? -17.441 7.298 21.590 1.00 87.69 96 VAL A CA 1
ATOM 779 C C . VAL A 1 96 ? -17.662 6.902 23.049 1.00 87.69 96 VAL A C 1
ATOM 781 O O . VAL A 1 96 ? -16.754 6.989 23.879 1.00 87.69 96 VAL A O 1
ATOM 784 N N . ALA A 1 97 ? -18.873 6.441 23.367 1.00 89.50 97 ALA A N 1
ATOM 785 C CA . ALA A 1 97 ? -19.198 5.929 24.695 1.00 89.50 97 ALA A CA 1
ATOM 786 C C . ALA A 1 97 ? -18.356 4.677 25.023 1.00 89.50 97 ALA A C 1
ATOM 788 O O . ALA A 1 97 ? -18.172 3.841 24.136 1.00 89.50 97 ALA A O 1
ATOM 789 N N . PRO A 1 98 ? -17.882 4.493 26.272 1.00 86.75 98 PRO A N 1
ATOM 790 C CA . PRO A 1 98 ? -17.076 3.335 26.672 1.00 86.75 98 PRO A CA 1
ATOM 791 C C . PRO A 1 98 ? -17.663 1.980 26.252 1.00 86.75 98 PRO A C 1
ATOM 793 O O . PRO A 1 98 ? -16.930 1.087 25.842 1.00 86.75 98 PRO A O 1
ATOM 796 N N . GLU A 1 99 ? -18.985 1.835 26.305 1.00 89.31 99 GLU A N 1
ATOM 797 C CA . GLU A 1 99 ? -19.695 0.597 25.977 1.00 89.31 99 GLU A CA 1
ATOM 798 C C . GLU A 1 99 ? -19.750 0.323 24.466 1.00 89.31 99 GLU A C 1
ATOM 800 O O . GLU A 1 99 ? -19.852 -0.830 24.056 1.00 89.31 99 GLU A O 1
ATOM 805 N N . ALA A 1 100 ? -19.662 1.370 23.638 1.00 90.31 100 ALA A N 1
ATOM 806 C CA . ALA A 1 100 ? -19.702 1.273 22.179 1.00 90.31 100 ALA A CA 1
ATOM 807 C C . ALA A 1 100 ? -18.358 0.847 21.572 1.00 90.31 100 ALA A C 1
ATOM 809 O O . ALA A 1 100 ? -18.317 0.400 20.429 1.00 90.31 100 ALA A O 1
ATOM 810 N N . TRP A 1 101 ? -17.261 0.940 22.333 1.00 89.00 101 TRP A N 1
ATOM 811 C CA . TRP A 1 101 ? -15.931 0.574 21.846 1.00 89.00 101 TRP A CA 1
ATOM 812 C C . TRP A 1 101 ? -15.847 -0.869 21.370 1.00 89.00 101 TRP A C 1
ATOM 814 O O . TRP A 1 101 ? -15.105 -1.137 20.443 1.00 89.00 101 TRP A O 1
ATOM 824 N N . VAL A 1 102 ? -16.605 -1.793 21.961 1.00 90.75 102 VAL A N 1
ATOM 825 C CA . VAL A 1 102 ? -16.552 -3.222 21.607 1.00 90.75 102 VAL A CA 1
ATOM 826 C C . VAL A 1 102 ? -17.014 -3.474 20.165 1.00 90.75 102 VAL A C 1
ATOM 828 O O . VAL A 1 102 ? -16.436 -4.314 19.475 1.00 90.75 102 VAL A O 1
ATOM 831 N N . GLU A 1 103 ? -18.008 -2.719 19.698 1.00 93.81 103 GLU A N 1
ATOM 832 C CA . GLU A 1 103 ? -18.608 -2.866 18.364 1.00 93.81 103 GLU A CA 1
ATOM 833 C C . GLU A 1 103 ? -18.030 -1.890 17.334 1.00 93.81 103 GLU A C 1
ATOM 835 O O . GLU A 1 103 ? -18.332 -2.002 16.149 1.00 93.81 103 GLU A O 1
ATOM 840 N N . LEU A 1 104 ? -17.169 -0.964 17.768 1.00 93.25 104 LEU A N 1
ATOM 841 C CA . LEU A 1 104 ? -16.627 0.100 16.933 1.00 93.25 104 LEU A CA 1
ATOM 842 C C . LEU A 1 104 ? -15.860 -0.465 15.731 1.00 93.25 104 LEU A C 1
ATOM 844 O O . LEU A 1 104 ? -14.905 -1.228 15.894 1.00 93.25 104 LEU A O 1
ATOM 848 N N . ARG A 1 105 ? -16.249 -0.048 14.527 1.00 94.94 105 ARG A N 1
ATOM 849 C CA . ARG A 1 105 ? -15.602 -0.383 13.254 1.00 94.94 105 ARG A CA 1
ATOM 850 C C . ARG A 1 105 ? -15.027 0.877 12.620 1.00 94.94 105 ARG A C 1
ATOM 852 O O . ARG A 1 105 ? -15.574 1.974 12.750 1.00 94.94 105 ARG A O 1
ATOM 859 N N . PHE A 1 106 ? -13.911 0.706 11.923 1.00 93.56 106 PHE A N 1
ATOM 860 C CA . PHE A 1 106 ? -13.181 1.793 11.280 1.00 93.56 106 PHE A CA 1
ATOM 861 C C . PHE A 1 106 ? -13.215 1.607 9.769 1.00 93.56 106 PHE A C 1
ATOM 863 O O . PHE A 1 106 ? -13.015 0.503 9.274 1.00 93.56 106 PHE A O 1
ATOM 870 N N . THR A 1 107 ? -13.410 2.697 9.031 1.00 93.88 107 THR A N 1
ATOM 871 C CA . THR A 1 107 ? -13.214 2.703 7.576 1.00 93.88 107 THR A CA 1
ATOM 872 C C . THR A 1 107 ? -11.963 3.493 7.233 1.00 93.88 107 THR A C 1
ATOM 874 O O . THR A 1 107 ? -11.832 4.661 7.614 1.00 93.88 107 THR A O 1
ATOM 877 N N . LEU A 1 108 ? -11.046 2.868 6.496 1.00 94.94 108 LEU A N 1
ATOM 878 C CA . LEU A 1 108 ? -9.822 3.517 6.035 1.00 94.94 108 LEU A CA 1
ATOM 879 C C . LEU A 1 108 ? -10.098 4.488 4.882 1.00 94.94 108 LEU A C 1
ATOM 881 O O . LEU A 1 108 ? -11.061 4.345 4.130 1.00 94.94 108 LEU A O 1
ATOM 885 N N . HIS A 1 109 ? -9.233 5.483 4.729 1.00 95.06 109 HIS A N 1
ATOM 886 C CA . HIS A 1 109 ? -9.271 6.415 3.615 1.00 95.06 109 HIS A CA 1
ATOM 887 C C . HIS A 1 109 ? -9.061 5.662 2.284 1.00 95.06 109 HIS A C 1
ATOM 889 O O . HIS A 1 109 ? -8.224 4.760 2.221 1.00 95.06 109 HIS A O 1
ATOM 895 N N . PRO A 1 110 ? -9.739 6.037 1.181 1.00 93.81 110 PRO A N 1
ATOM 896 C CA . PRO A 1 110 ? -9.592 5.348 -0.109 1.00 93.81 110 PRO A CA 1
ATOM 897 C C . PRO A 1 110 ? -8.169 5.337 -0.692 1.00 93.81 110 PRO A C 1
ATOM 899 O O . PRO A 1 110 ? -7.890 4.583 -1.617 1.00 93.81 110 PRO A O 1
ATOM 902 N N . SER A 1 111 ? -7.272 6.186 -0.183 1.00 95.56 111 SER A N 1
ATOM 903 C CA . SER A 1 111 ? -5.852 6.190 -0.563 1.00 95.56 111 SER A CA 1
ATOM 904 C C . SER A 1 111 ? -5.045 5.053 0.056 1.00 95.56 111 SER A C 1
ATOM 906 O O . SER A 1 111 ? -3.882 4.896 -0.300 1.00 95.56 111 SER A O 1
ATOM 908 N N . VAL A 1 112 ? -5.577 4.371 1.071 1.00 96.62 112 VAL A N 1
ATOM 909 C CA . VAL A 1 112 ? -4.813 3.388 1.837 1.00 96.62 112 VAL A CA 1
ATOM 910 C C . VAL A 1 112 ? -4.625 2.120 1.018 1.00 96.62 112 VAL A C 1
ATOM 912 O O . VAL A 1 112 ? -5.589 1.500 0.578 1.00 96.62 112 VAL A O 1
ATOM 915 N N . ALA A 1 113 ? -3.370 1.721 0.845 1.00 97.00 113 ALA A N 1
ATOM 916 C CA . ALA A 1 113 ? -2.986 0.460 0.238 1.00 97.00 113 ALA A CA 1
ATOM 917 C C . ALA A 1 113 ? -2.036 -0.303 1.164 1.00 97.00 113 ALA A C 1
ATOM 919 O O . ALA A 1 113 ? -1.136 0.268 1.785 1.00 97.00 113 ALA A O 1
ATOM 920 N N . ARG A 1 114 ? -2.239 -1.618 1.232 1.00 97.19 114 ARG A N 1
ATOM 921 C CA . ARG A 1 114 ? -1.493 -2.548 2.075 1.00 97.19 114 ARG A CA 1
ATOM 922 C C . ARG A 1 114 ? -0.837 -3.601 1.190 1.00 97.19 114 ARG A C 1
ATOM 924 O O . ARG A 1 114 ? -1.530 -4.305 0.464 1.00 97.19 114 ARG A O 1
ATOM 931 N N . LEU A 1 115 ? 0.493 -3.686 1.227 1.00 97.94 115 LEU A N 1
ATOM 932 C CA . LEU A 1 115 ? 1.283 -4.584 0.374 1.00 97.94 115 LEU A CA 1
ATOM 933 C C . LEU A 1 115 ? 2.256 -5.424 1.197 1.00 97.94 115 LEU A C 1
ATOM 935 O O . LEU A 1 115 ? 2.909 -4.889 2.084 1.00 97.94 115 LEU A O 1
ATOM 939 N N . ASN A 1 116 ? 2.421 -6.705 0.872 1.00 97.75 116 ASN A N 1
ATOM 940 C CA . ASN A 1 116 ? 3.541 -7.511 1.366 1.00 97.75 116 ASN A CA 1
ATOM 941 C C . ASN A 1 116 ? 4.592 -7.622 0.264 1.00 97.75 116 ASN A C 1
ATOM 943 O O . ASN A 1 116 ? 4.283 -8.124 -0.815 1.00 97.75 116 ASN A O 1
ATOM 947 N N . LEU A 1 117 ? 5.793 -7.117 0.530 1.00 97.81 117 LEU A N 1
ATOM 948 C CA . LEU A 1 117 ? 6.878 -6.986 -0.442 1.00 97.81 117 LEU A CA 1
ATOM 949 C C . LEU A 1 117 ? 8.029 -7.920 -0.056 1.00 97.81 117 LEU A C 1
ATOM 951 O O . LEU A 1 117 ? 8.476 -7.899 1.089 1.00 97.81 117 LEU A O 1
ATOM 955 N N . GLU A 1 118 ? 8.481 -8.759 -0.980 1.00 97.12 118 GLU A N 1
ATOM 956 C CA . GLU A 1 118 ? 9.606 -9.677 -0.772 1.00 97.12 118 GLU A CA 1
ATOM 957 C C . GLU A 1 118 ? 10.949 -9.040 -1.108 1.00 97.12 118 GLU A C 1
ATOM 959 O O . GLU A 1 118 ? 11.982 -9.514 -0.649 1.00 97.12 118 GLU A O 1
ATOM 964 N N . TRP A 1 119 ? 10.953 -7.974 -1.898 1.00 97.25 119 TRP A N 1
ATOM 965 C CA . TRP A 1 119 ? 12.154 -7.287 -2.337 1.00 97.25 119 TRP A CA 1
ATOM 966 C C . TRP A 1 119 ? 12.253 -5.913 -1.678 1.00 97.25 119 TRP A C 1
ATOM 968 O O . TRP A 1 119 ? 11.267 -5.320 -1.233 1.00 97.25 119 TRP A O 1
ATOM 978 N N . ASN A 1 120 ? 13.459 -5.349 -1.660 1.00 97.00 120 ASN A N 1
ATOM 979 C CA . ASN A 1 120 ? 13.730 -3.980 -1.207 1.00 97.00 120 ASN A CA 1
ATOM 980 C C . ASN A 1 120 ? 13.198 -2.893 -2.174 1.00 97.00 120 ASN A C 1
ATOM 982 O O . ASN A 1 120 ? 13.838 -1.865 -2.402 1.00 97.00 120 ASN A O 1
ATOM 986 N N . VAL A 1 121 ? 12.017 -3.116 -2.760 1.00 97.69 121 VAL A N 1
ATOM 987 C CA . VAL A 1 121 ? 11.364 -2.255 -3.753 1.00 97.69 121 VAL A CA 1
ATOM 988 C C . VAL A 1 121 ? 11.159 -0.821 -3.261 1.00 97.69 121 VAL A C 1
ATOM 990 O O . VAL A 1 121 ? 11.499 0.088 -4.015 1.00 97.69 121 VAL A O 1
ATOM 993 N N . PRO A 1 122 ? 10.685 -0.551 -2.030 1.00 97.75 122 PRO A N 1
ATOM 994 C CA . PRO A 1 122 ? 10.518 0.828 -1.567 1.00 97.75 122 PRO A CA 1
ATOM 995 C C . PRO A 1 122 ? 11.844 1.583 -1.466 1.00 97.75 122 PRO A C 1
ATOM 997 O O . PRO A 1 122 ? 11.904 2.771 -1.776 1.00 97.75 122 PRO A O 1
ATOM 1000 N N . GLN A 1 123 ? 12.925 0.896 -1.087 1.00 97.19 123 GLN A N 1
ATOM 1001 C CA . GLN A 1 123 ? 14.270 1.465 -1.073 1.00 97.19 123 GLN A CA 1
ATOM 1002 C C . GLN A 1 123 ? 14.770 1.718 -2.499 1.00 97.19 123 GLN A C 1
ATOM 1004 O O . GLN A 1 123 ? 15.317 2.788 -2.762 1.00 97.19 123 GLN A O 1
ATOM 1009 N N . LEU A 1 124 ? 14.566 0.765 -3.417 1.00 97.00 124 LEU A N 1
ATOM 1010 C CA . LEU A 1 124 ? 14.932 0.895 -4.835 1.00 97.00 124 LEU A CA 1
ATOM 1011 C C . LEU A 1 124 ? 14.226 2.085 -5.475 1.00 97.00 124 LEU A C 1
ATOM 1013 O O . LEU A 1 124 ? 14.868 2.916 -6.111 1.00 97.00 124 LEU A O 1
ATOM 1017 N N . TRP A 1 125 ? 12.920 2.190 -5.247 1.00 97.44 125 TRP A N 1
ATOM 1018 C CA . TRP A 1 125 ? 12.091 3.287 -5.721 1.00 97.44 125 TRP A CA 1
ATOM 1019 C C . TRP A 1 125 ? 12.608 4.625 -5.190 1.00 97.44 125 TRP A C 1
ATOM 1021 O O . TRP A 1 125 ? 12.853 5.543 -5.965 1.00 97.44 125 TRP A O 1
ATOM 1031 N N . ALA A 1 126 ? 12.875 4.718 -3.882 1.00 96.50 126 ALA A N 1
ATOM 1032 C CA . ALA A 1 126 ? 13.410 5.934 -3.277 1.00 96.50 126 ALA A CA 1
ATOM 1033 C C . ALA A 1 126 ? 14.787 6.317 -3.839 1.00 96.50 126 ALA A C 1
ATOM 1035 O O . ALA A 1 126 ? 15.078 7.503 -3.981 1.00 96.50 126 ALA A O 1
ATOM 1036 N N . ALA A 1 127 ? 15.645 5.339 -4.136 1.00 96.12 127 ALA A N 1
ATOM 1037 C CA . ALA A 1 127 ? 16.965 5.594 -4.699 1.00 96.12 127 ALA A CA 1
ATOM 1038 C C . ALA A 1 127 ? 16.896 6.101 -6.146 1.00 96.12 127 ALA A C 1
ATOM 1040 O O . ALA A 1 127 ? 17.645 7.009 -6.510 1.00 96.12 127 ALA A O 1
ATOM 1041 N N . ILE A 1 128 ? 15.971 5.555 -6.943 1.00 95.50 128 ILE A N 1
ATOM 1042 C CA . ILE A 1 128 ? 15.694 6.008 -8.311 1.00 95.50 128 ILE A CA 1
ATOM 1043 C C . ILE A 1 128 ? 15.114 7.427 -8.288 1.00 95.50 128 ILE A C 1
ATOM 1045 O O . ILE A 1 128 ? 15.666 8.310 -8.935 1.00 95.50 128 ILE A O 1
ATOM 1049 N N . GLU A 1 129 ? 14.072 7.664 -7.487 1.00 93.19 129 GLU A N 1
ATOM 1050 C CA . GLU A 1 129 ? 13.384 8.960 -7.388 1.00 93.19 129 GLU A CA 1
ATOM 1051 C C . GLU A 1 129 ? 14.320 10.090 -6.928 1.00 93.19 129 GLU A C 1
ATOM 1053 O O . GLU A 1 129 ? 14.225 11.220 -7.397 1.00 93.19 129 GLU A O 1
ATOM 1058 N N . ASN A 1 130 ? 15.245 9.793 -6.010 1.00 94.38 130 ASN A N 1
ATOM 1059 C CA . ASN A 1 130 ? 16.194 10.778 -5.483 1.00 94.38 130 ASN A CA 1
ATOM 1060 C C . ASN A 1 130 ? 17.548 10.783 -6.216 1.00 94.38 130 ASN A C 1
ATOM 1062 O O . ASN A 1 130 ? 18.472 11.459 -5.759 1.00 94.38 130 ASN A O 1
ATOM 1066 N N . GLU A 1 131 ? 17.696 10.010 -7.297 1.00 91.56 131 GLU A N 1
ATOM 1067 C CA . GLU A 1 131 ? 18.942 9.854 -8.064 1.00 91.56 131 GLU A CA 1
ATOM 1068 C C . GLU A 1 131 ? 20.174 9.522 -7.189 1.00 91.56 131 GLU A C 1
ATOM 1070 O O . GLU A 1 131 ? 21.304 9.923 -7.477 1.00 91.56 131 GLU A O 1
ATOM 1075 N N . THR A 1 132 ? 19.991 8.776 -6.093 1.00 88.56 132 THR A N 1
ATOM 1076 C CA . THR A 1 132 ? 21.063 8.509 -5.109 1.00 88.56 132 THR A CA 1
ATOM 1077 C C . THR A 1 132 ? 22.005 7.375 -5.515 1.00 88.56 132 THR A C 1
ATOM 1079 O O . THR A 1 132 ? 22.966 7.078 -4.803 1.00 88.56 132 THR A O 1
ATOM 1082 N N . GLY A 1 133 ? 21.772 6.780 -6.686 1.00 82.75 133 GLY A N 1
ATOM 1083 C CA . GLY A 1 133 ? 22.596 5.735 -7.280 1.00 82.75 133 GLY A CA 1
ATOM 1084 C C . GLY A 1 133 ? 21.947 4.354 -7.236 1.00 82.75 133 GLY A C 1
ATOM 1085 O O . GLY A 1 133 ? 20.822 4.168 -6.780 1.00 82.75 133 GLY A O 1
ATOM 1086 N N . GLN A 1 134 ? 22.672 3.366 -7.757 1.00 84.12 134 GLN A N 1
ATOM 1087 C CA . GLN A 1 134 ? 22.204 1.984 -7.807 1.00 84.12 134 GLN A CA 1
ATOM 1088 C C . GLN A 1 134 ? 22.394 1.312 -6.448 1.00 84.12 134 GLN A C 1
ATOM 1090 O O . GLN A 1 134 ? 23.511 1.251 -5.933 1.00 84.12 134 GLN A O 1
ATOM 1095 N N . ILE A 1 135 ? 21.312 0.761 -5.905 1.00 92.12 135 ILE A N 1
ATOM 1096 C CA . ILE A 1 135 ? 21.359 -0.144 -4.756 1.00 92.12 135 ILE A CA 1
ATOM 1097 C C . ILE A 1 135 ? 21.126 -1.588 -5.231 1.00 92.12 135 ILE A C 1
ATOM 1099 O O . ILE A 1 135 ? 20.426 -1.794 -6.227 1.00 92.12 135 ILE A O 1
ATOM 1103 N N . PRO A 1 136 ? 21.738 -2.592 -4.581 1.00 93.25 136 PRO A N 1
ATOM 1104 C CA . PRO A 1 136 ? 21.563 -3.987 -4.969 1.00 93.25 136 PRO A CA 1
ATOM 1105 C C . PRO A 1 136 ? 20.119 -4.450 -4.749 1.00 93.25 136 PRO A C 1
ATOM 1107 O O . PRO A 1 136 ? 19.433 -3.984 -3.839 1.00 93.25 136 PRO A O 1
ATOM 1110 N N . PHE A 1 137 ? 19.669 -5.395 -5.575 1.00 94.88 137 PHE A N 1
ATOM 1111 C CA . PHE A 1 137 ? 18.407 -6.091 -5.338 1.00 94.88 137 PHE A CA 1
ATOM 1112 C C . PHE A 1 137 ? 18.592 -7.066 -4.184 1.00 94.88 137 PHE A C 1
ATOM 1114 O O . PHE A 1 137 ? 19.450 -7.949 -4.244 1.00 94.88 137 PHE A O 1
ATOM 1121 N N . GLU A 1 138 ? 17.779 -6.907 -3.149 1.00 95.31 138 GLU A N 1
ATOM 1122 C CA . GLU A 1 138 ? 17.817 -7.746 -1.959 1.00 95.31 138 GLU A CA 1
ATOM 1123 C C . GLU A 1 138 ? 16.429 -8.325 -1.723 1.00 95.31 138 GLU A C 1
ATOM 1125 O O . GLU A 1 138 ? 15.442 -7.588 -1.669 1.00 95.31 138 GLU A O 1
ATOM 1130 N N . GLN A 1 139 ? 16.371 -9.650 -1.598 1.00 96.25 139 GLN A N 1
ATOM 1131 C CA . GLN A 1 139 ? 15.165 -10.361 -1.204 1.00 96.25 139 GLN A CA 1
ATOM 1132 C C . GLN A 1 139 ? 15.194 -10.566 0.312 1.00 96.25 139 GLN A C 1
ATOM 1134 O O . GLN A 1 139 ? 16.189 -11.040 0.867 1.00 96.25 139 GLN A O 1
ATOM 1139 N N . ALA A 1 140 ? 14.111 -10.193 0.980 1.00 94.75 140 ALA A N 1
ATOM 1140 C CA . ALA A 1 140 ? 13.902 -10.444 2.392 1.00 94.75 140 ALA A CA 1
ATOM 1141 C C . ALA A 1 140 ? 13.650 -11.939 2.648 1.00 94.75 140 ALA A C 1
ATOM 1143 O O . ALA A 1 140 ? 13.139 -12.657 1.791 1.00 94.75 140 ALA A O 1
ATOM 1144 N N . GLU A 1 141 ? 13.980 -12.411 3.854 1.00 95.06 141 GLU A N 1
ATOM 1145 C CA . GLU A 1 141 ? 13.707 -13.799 4.263 1.00 95.06 141 GLU A CA 1
ATOM 1146 C C . GLU A 1 141 ? 12.198 -14.097 4.311 1.00 95.06 141 GLU A C 1
ATOM 1148 O O . GLU A 1 141 ? 11.765 -15.201 3.989 1.00 95.06 141 GLU A O 1
ATOM 1153 N N . TYR A 1 142 ? 11.401 -13.086 4.670 1.00 94.19 142 TYR A N 1
ATOM 1154 C CA . TYR A 1 142 ? 9.942 -13.130 4.689 1.00 94.19 142 TYR A CA 1
ATOM 1155 C C . TYR A 1 142 ? 9.377 -11.846 4.069 1.00 94.19 142 TYR A C 1
ATOM 1157 O O . TYR A 1 142 ? 10.013 -10.793 4.190 1.00 94.19 142 TYR A O 1
ATOM 1165 N N . PRO A 1 143 ? 8.178 -11.893 3.457 1.00 96.19 143 PRO A N 1
ATOM 1166 C CA . PRO A 1 143 ? 7.521 -10.699 2.942 1.00 96.19 143 PRO A CA 1
ATOM 1167 C C . PRO A 1 143 ? 7.349 -9.632 4.030 1.00 96.19 143 PRO A C 1
ATOM 1169 O O . PRO A 1 143 ? 6.800 -9.898 5.100 1.00 96.19 143 PRO A O 1
ATOM 1172 N N . ILE A 1 144 ? 7.787 -8.410 3.739 1.00 98.00 144 ILE A N 1
ATOM 1173 C CA . ILE A 1 144 ? 7.710 -7.273 4.654 1.00 98.00 144 ILE A CA 1
ATOM 1174 C C . ILE A 1 144 ? 6.371 -6.558 4.456 1.00 98.00 144 ILE A C 1
ATOM 1176 O O . ILE A 1 144 ? 6.023 -6.219 3.318 1.00 98.00 144 ILE A O 1
ATOM 1180 N N . PRO A 1 145 ? 5.625 -6.271 5.536 1.00 98.19 145 PRO A N 1
ATOM 1181 C CA . PRO A 1 145 ? 4.434 -5.449 5.459 1.00 98.19 145 PRO A CA 1
ATOM 1182 C C . PRO A 1 145 ? 4.729 -3.992 5.109 1.00 98.19 145 PRO A C 1
ATOM 1184 O O . PRO A 1 145 ? 5.543 -3.360 5.773 1.00 98.19 145 PRO A O 1
ATOM 1187 N N . TRP A 1 146 ? 4.001 -3.421 4.155 1.00 98.44 146 TRP A N 1
ATOM 1188 C CA . TRP A 1 146 ? 4.035 -1.998 3.824 1.00 98.44 146 TRP A CA 1
ATOM 1189 C C . TRP A 1 146 ? 2.642 -1.387 3.804 1.00 98.44 146 TRP A C 1
ATOM 1191 O O . TRP A 1 146 ? 1.697 -1.969 3.267 1.00 98.44 146 TRP A O 1
ATOM 1201 N N . LEU A 1 147 ? 2.557 -0.180 4.350 1.00 98.44 147 LEU A N 1
ATOM 1202 C CA . LEU A 1 147 ? 1.421 0.723 4.259 1.00 98.44 147 LEU A CA 1
ATOM 1203 C C . LEU A 1 147 ? 1.787 1.872 3.328 1.00 98.44 147 LEU A C 1
ATOM 1205 O O . LEU A 1 147 ? 2.827 2.501 3.515 1.00 98.44 147 LEU A O 1
ATOM 1209 N N . ILE A 1 148 ? 0.915 2.156 2.367 1.00 98.38 148 ILE A N 1
ATOM 1210 C CA . ILE A 1 148 ? 0.988 3.291 1.451 1.00 98.38 148 ILE A CA 1
ATOM 1211 C C . ILE A 1 148 ? -0.291 4.108 1.604 1.00 98.38 148 ILE A C 1
ATOM 1213 O O . ILE A 1 148 ? -1.382 3.550 1.699 1.00 98.38 148 ILE A O 1
ATOM 1217 N N . TRP A 1 149 ? -0.172 5.430 1.645 1.00 97.25 149 TRP A N 1
ATOM 1218 C CA . TRP A 1 149 ? -1.321 6.325 1.733 1.00 97.25 149 TRP A CA 1
ATOM 1219 C C . TRP A 1 149 ? -0.981 7.709 1.197 1.00 97.25 149 TRP A C 1
ATOM 1221 O O . TRP A 1 149 ? 0.164 8.009 0.858 1.00 97.25 149 TRP A O 1
ATOM 1231 N N . ARG A 1 150 ? -1.987 8.576 1.129 1.00 94.81 150 ARG A N 1
ATOM 1232 C CA . ARG A 1 150 ? -1.815 9.981 0.786 1.00 94.81 150 ARG A CA 1
ATOM 1233 C C . ARG A 1 150 ? -2.234 10.838 1.966 1.00 94.81 150 ARG A C 1
ATOM 1235 O O . ARG A 1 150 ? -3.314 10.650 2.511 1.00 94.81 150 ARG A O 1
ATOM 1242 N N . LYS A 1 151 ? -1.408 11.827 2.293 1.00 90.69 151 LYS A N 1
ATOM 1243 C CA . LYS A 1 151 ? -1.769 12.920 3.193 1.00 90.69 151 LYS A CA 1
ATOM 1244 C C . LYS A 1 151 ? -1.610 14.227 2.429 1.00 90.69 151 LYS A C 1
ATOM 1246 O O . LYS A 1 151 ? -0.528 14.540 1.930 1.00 90.69 151 LYS A O 1
ATOM 1251 N N . GLN A 1 152 ? -2.708 14.973 2.304 1.00 85.81 152 GLN A N 1
ATOM 1252 C CA . GLN A 1 152 ? -2.806 16.142 1.421 1.00 85.81 152 GLN A CA 1
ATOM 1253 C C . GLN A 1 152 ? -2.460 15.774 -0.038 1.00 85.81 152 GLN A C 1
ATOM 1255 O O . GLN A 1 152 ? -3.105 14.910 -0.617 1.00 85.81 152 GLN A O 1
ATOM 1260 N N . LEU A 1 153 ? -1.441 16.403 -0.632 1.00 86.56 153 LEU A N 1
ATOM 1261 C CA . LEU A 1 153 ? -0.983 16.150 -2.005 1.00 86.56 153 LEU A CA 1
ATOM 1262 C C . LEU A 1 153 ? 0.340 15.370 -2.046 1.00 86.56 153 LEU A C 1
ATOM 1264 O O . LEU A 1 153 ? 1.110 15.508 -2.993 1.00 86.56 153 LEU A O 1
ATOM 1268 N N . LYS A 1 154 ? 0.648 14.599 -0.997 1.00 92.44 154 LYS A N 1
ATOM 1269 C CA . LYS A 1 154 ? 1.869 13.792 -0.916 1.00 92.44 154 LYS A CA 1
ATOM 1270 C C . LYS A 1 154 ? 1.547 12.351 -0.556 1.00 92.44 154 LYS A C 1
ATOM 1272 O O . LYS A 1 154 ? 0.747 12.090 0.342 1.00 92.44 154 LYS A O 1
ATOM 1277 N N . THR A 1 155 ? 2.190 11.427 -1.256 1.00 95.62 155 THR A N 1
ATOM 1278 C CA . THR A 1 155 ? 2.168 9.998 -0.953 1.00 95.62 155 THR A CA 1
ATOM 1279 C C . THR A 1 155 ? 3.225 9.662 0.083 1.0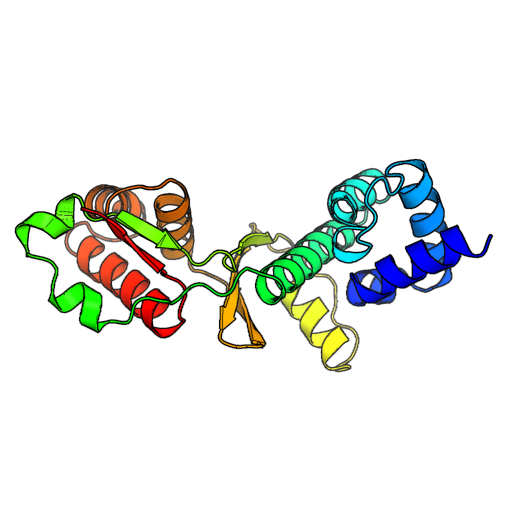0 95.62 155 THR A C 1
ATOM 1281 O O . THR A 1 155 ? 4.361 10.127 0.009 1.00 95.62 155 THR A O 1
ATOM 1284 N N . TYR A 1 156 ? 2.835 8.840 1.042 1.00 97.00 156 TYR A N 1
ATOM 1285 C CA . TYR A 1 156 ? 3.671 8.338 2.115 1.00 97.00 156 TYR A CA 1
ATOM 1286 C C . TYR A 1 156 ? 3.644 6.819 2.083 1.00 97.00 156 TYR A C 1
ATOM 1288 O O . TYR A 1 156 ? 2.660 6.208 1.662 1.00 97.00 156 TYR A O 1
ATOM 1296 N N . TYR A 1 157 ? 4.730 6.217 2.543 1.00 97.94 157 TYR A N 1
ATOM 1297 C CA . TYR A 1 157 ? 4.820 4.783 2.725 1.00 97.94 157 TYR A CA 1
ATOM 1298 C C . TYR A 1 157 ? 5.731 4.464 3.908 1.00 97.94 157 TYR A C 1
ATOM 1300 O O . TYR A 1 157 ? 6.668 5.209 4.201 1.00 97.94 157 TYR A O 1
ATOM 1308 N N . ARG A 1 158 ? 5.447 3.366 4.607 1.00 97.88 158 ARG A N 1
ATOM 1309 C CA . ARG A 1 158 ? 6.307 2.824 5.666 1.00 97.88 158 ARG A CA 1
ATOM 1310 C C . ARG A 1 158 ? 6.086 1.330 5.825 1.00 97.88 158 ARG A C 1
ATOM 1312 O O . ARG A 1 158 ? 5.005 0.832 5.506 1.00 97.88 158 ARG A O 1
ATOM 1319 N N . SER A 1 159 ? 7.088 0.640 6.352 1.00 97.88 159 SER A N 1
ATOM 1320 C CA . SER A 1 159 ? 6.902 -0.733 6.796 1.00 97.88 159 SER A CA 1
ATOM 1321 C C . SER A 1 159 ? 6.022 -0.778 8.050 1.00 97.88 159 SER A C 1
ATOM 1323 O O . SER A 1 159 ? 5.973 0.191 8.817 1.00 97.88 159 SER A O 1
ATOM 1325 N N . LEU A 1 160 ? 5.326 -1.895 8.248 1.00 97.62 160 LEU A N 1
ATOM 1326 C CA . LEU A 1 160 ? 4.542 -2.173 9.452 1.00 97.62 160 LEU A CA 1
ATOM 1327 C C . LEU A 1 160 ? 5.174 -3.323 10.236 1.00 97.62 160 LEU A C 1
ATOM 1329 O O . LEU A 1 160 ? 5.750 -4.239 9.644 1.00 97.62 160 LEU A O 1
ATOM 1333 N N . ASP A 1 161 ? 4.993 -3.295 11.551 1.00 96.50 161 ASP A N 1
ATOM 1334 C CA . ASP A 1 161 ? 5.181 -4.482 12.381 1.00 96.50 161 ASP A CA 1
ATOM 1335 C C . ASP A 1 161 ? 4.098 -5.527 12.051 1.00 96.50 161 ASP A C 1
ATOM 1337 O O . ASP A 1 161 ? 3.047 -5.204 11.492 1.00 96.50 161 ASP A O 1
ATOM 1341 N N . VAL A 1 162 ? 4.344 -6.796 12.390 1.00 95.56 162 VAL A N 1
ATOM 1342 C CA . VAL A 1 162 ? 3.439 -7.911 12.046 1.00 95.56 162 VAL A CA 1
ATOM 1343 C C . VAL A 1 162 ? 2.056 -7.755 12.688 1.00 95.56 162 VAL A C 1
ATOM 1345 O O . VAL A 1 162 ? 1.041 -8.027 12.049 1.00 95.56 162 VAL A O 1
ATOM 1348 N N . ASP A 1 163 ? 2.009 -7.277 13.928 1.00 96.31 163 ASP A N 1
ATOM 1349 C CA . ASP A 1 163 ? 0.772 -7.066 14.678 1.00 96.31 163 ASP A CA 1
ATOM 1350 C C . ASP A 1 163 ? -0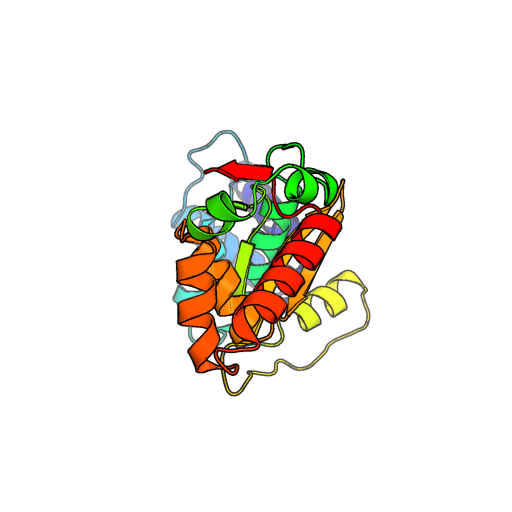.039 -5.880 14.131 1.00 96.31 163 ASP A C 1
ATOM 1352 O O . ASP A 1 163 ? -1.256 -5.976 13.971 1.00 96.31 163 ASP A O 1
ATOM 1356 N N . GLU A 1 164 ? 0.633 -4.784 13.771 1.00 97.56 164 GLU A N 1
ATOM 1357 C CA . GLU A 1 164 ? -0.000 -3.639 13.114 1.00 97.56 164 GLU A CA 1
ATOM 1358 C C . GLU A 1 164 ? -0.536 -4.013 11.728 1.00 97.56 164 GLU A C 1
ATOM 1360 O O . GLU A 1 164 ? -1.652 -3.643 11.361 1.00 97.56 164 GLU A O 1
ATOM 1365 N N . ALA A 1 165 ? 0.252 -4.763 10.960 1.00 97.56 165 ALA A N 1
ATOM 1366 C CA . ALA A 1 165 ? -0.128 -5.275 9.655 1.00 97.56 165 ALA A CA 1
ATOM 1367 C C . ALA A 1 165 ? -1.407 -6.113 9.719 1.00 97.56 165 ALA A C 1
ATOM 1369 O O . ALA A 1 165 ? -2.319 -5.884 8.925 1.00 97.56 165 ALA A O 1
ATOM 1370 N N . TRP A 1 166 ? -1.475 -7.037 10.679 1.00 97.44 166 TRP A N 1
ATOM 1371 C CA . TRP A 1 166 ? -2.657 -7.854 10.911 1.00 97.44 166 TRP A CA 1
ATOM 1372 C C . TRP A 1 166 ? -3.860 -7.001 11.329 1.00 97.44 166 TRP A C 1
ATOM 1374 O O . TRP A 1 166 ? -4.948 -7.162 10.779 1.00 97.44 166 TRP A O 1
ATOM 1384 N N . ALA A 1 167 ? -3.670 -6.051 12.253 1.00 97.38 167 ALA A N 1
ATOM 1385 C CA . ALA A 1 167 ? -4.746 -5.172 12.709 1.00 97.38 167 ALA A CA 1
ATOM 1386 C C . ALA A 1 167 ? -5.310 -4.318 11.563 1.00 97.38 167 ALA A C 1
ATOM 1388 O O . ALA A 1 167 ? -6.521 -4.126 11.465 1.00 97.38 167 ALA A O 1
ATOM 1389 N N . LEU A 1 168 ? -4.448 -3.834 10.668 1.00 97.25 168 LEU A N 1
ATOM 1390 C CA . LEU A 1 168 ? -4.867 -3.078 9.494 1.00 97.25 168 LEU A CA 1
ATOM 1391 C C . LEU A 1 168 ? -5.658 -3.954 8.508 1.00 97.25 168 LEU A C 1
ATOM 1393 O O . LEU A 1 168 ? -6.689 -3.515 8.000 1.00 97.25 168 LEU A O 1
ATOM 1397 N N . ASP A 1 169 ? -5.225 -5.198 8.282 1.00 97.44 169 ASP A N 1
ATOM 1398 C CA . ASP A 1 169 ? -5.960 -6.170 7.462 1.00 97.44 169 ASP A CA 1
ATOM 1399 C C . ASP A 1 169 ? -7.334 -6.504 8.073 1.00 97.44 169 ASP A C 1
ATOM 1401 O O . ASP A 1 169 ? -8.328 -6.614 7.352 1.00 97.44 169 ASP A O 1
ATOM 1405 N N . ALA A 1 170 ? -7.421 -6.599 9.402 1.00 97.00 170 ALA A N 1
ATOM 1406 C CA . ALA A 1 170 ? -8.674 -6.790 10.128 1.00 97.00 170 ALA A CA 1
ATOM 1407 C C . ALA A 1 170 ? -9.631 -5.594 9.964 1.00 97.00 170 ALA A C 1
ATOM 1409 O O . ALA A 1 170 ? -10.823 -5.792 9.715 1.00 97.00 170 ALA A O 1
ATOM 1410 N N . VAL A 1 171 ? -9.120 -4.358 10.007 1.00 96.12 171 VAL A N 1
ATOM 1411 C CA . VAL A 1 171 ? -9.912 -3.153 9.701 1.00 96.12 171 VAL A CA 1
ATOM 1412 C C . VAL A 1 171 ? -10.409 -3.164 8.253 1.00 96.12 171 VAL A C 1
ATOM 1414 O O . VAL A 1 171 ? -11.577 -2.872 8.012 1.00 96.12 171 VAL A O 1
ATOM 1417 N N . ILE A 1 172 ? -9.571 -3.551 7.285 1.00 95.12 172 ILE A N 1
ATOM 1418 C CA . ILE A 1 172 ? -9.972 -3.674 5.869 1.00 95.12 172 ILE A CA 1
ATOM 1419 C C . ILE A 1 172 ? -11.107 -4.697 5.698 1.00 95.12 172 ILE A C 1
ATOM 1421 O O . ILE A 1 172 ? -11.999 -4.507 4.874 1.00 95.12 172 ILE A O 1
ATOM 1425 N N . GLN A 1 173 ? -11.097 -5.768 6.494 1.00 95.56 173 GLN A N 1
ATOM 1426 C CA . GLN A 1 173 ? -12.158 -6.781 6.530 1.00 95.56 173 GLN A CA 1
ATOM 1427 C C . GLN A 1 173 ? -13.405 -6.329 7.305 1.00 95.56 173 GLN A C 1
ATOM 1429 O O . GLN A 1 173 ? -14.388 -7.067 7.368 1.00 95.56 173 GLN A O 1
ATOM 1434 N N . GLY A 1 174 ? -13.380 -5.126 7.881 1.00 94.94 174 GLY A N 1
ATOM 1435 C CA . GLY A 1 174 ? -14.483 -4.539 8.623 1.00 94.94 174 GLY A CA 1
ATOM 1436 C C . GLY A 1 174 ? -14.657 -5.116 10.021 1.00 94.94 174 GLY A C 1
ATOM 1437 O O . GLY A 1 174 ? -15.767 -5.043 10.532 1.00 94.94 174 GLY A O 1
ATOM 1438 N N . GLN A 1 175 ? -13.623 -5.703 10.635 1.00 96.31 175 GLN A N 1
ATOM 1439 C CA . GLN A 1 175 ? -13.694 -6.233 12.003 1.00 96.31 175 GLN A CA 1
ATOM 1440 C C . GLN A 1 175 ? -13.886 -5.121 13.046 1.00 96.31 175 GLN A C 1
ATOM 1442 O O . GLN A 1 175 ? -13.466 -3.978 12.845 1.00 96.31 175 GLN A O 1
ATOM 1447 N N . SER A 1 176 ? -14.537 -5.453 14.162 1.00 95.94 176 SER A N 1
ATOM 1448 C CA . SER A 1 176 ? -14.726 -4.532 15.281 1.00 95.94 176 SER A CA 1
ATOM 1449 C C . SER A 1 176 ? -13.456 -4.405 16.113 1.00 95.94 176 SER A C 1
ATOM 1451 O O . SER A 1 176 ? -12.579 -5.269 16.103 1.00 95.94 176 SER A O 1
ATOM 1453 N N . PHE A 1 177 ? -13.365 -3.341 16.901 1.00 94.62 177 PHE A N 1
ATOM 1454 C CA . PHE A 1 177 ? -12.257 -3.118 17.823 1.00 94.62 177 PHE A CA 1
ATOM 1455 C C . PHE A 1 177 ? -12.029 -4.309 18.769 1.00 94.62 177 PHE A C 1
ATOM 1457 O O . PHE A 1 177 ? -10.880 -4.664 19.028 1.00 94.62 177 PHE A O 1
ATOM 1464 N N . ALA A 1 178 ? -13.091 -4.960 19.260 1.00 94.81 178 ALA A N 1
ATOM 1465 C CA . ALA A 1 178 ? -12.954 -6.137 20.117 1.00 94.81 178 ALA A CA 1
ATOM 1466 C C . ALA A 1 178 ? -12.394 -7.355 19.368 1.00 94.81 178 ALA A C 1
ATOM 1468 O O . ALA A 1 178 ? -11.543 -8.060 19.913 1.00 94.81 178 ALA A O 1
ATOM 1469 N N . GLU A 1 179 ? -12.832 -7.579 18.126 1.00 96.38 179 GLU A N 1
ATOM 1470 C CA . GLU A 1 179 ? -12.301 -8.632 17.249 1.00 96.38 179 GLU A CA 1
ATOM 1471 C C . GLU A 1 179 ? -10.809 -8.392 16.963 1.00 96.38 179 GLU A C 1
ATOM 1473 O O . GLU A 1 179 ? -9.995 -9.308 17.101 1.00 96.38 179 GLU A O 1
ATOM 1478 N N . ILE A 1 180 ? -10.432 -7.138 16.689 1.00 96.44 180 ILE A N 1
ATOM 1479 C CA . ILE A 1 180 ? -9.039 -6.741 16.463 1.00 96.44 180 ILE A CA 1
ATOM 1480 C C . ILE A 1 180 ? -8.198 -6.960 17.730 1.00 96.44 180 ILE A C 1
ATOM 1482 O O . ILE A 1 180 ? -7.127 -7.560 17.663 1.00 96.44 180 ILE A O 1
ATOM 1486 N N . CYS A 1 181 ? -8.681 -6.530 18.901 1.00 95.38 181 CYS A N 1
ATOM 1487 C CA . CYS A 1 181 ? -7.985 -6.756 20.173 1.00 95.38 181 CYS A CA 1
ATOM 1488 C C . CYS A 1 181 ? -7.777 -8.247 20.449 1.00 95.38 181 CYS A C 1
ATOM 1490 O O . CYS A 1 181 ? -6.701 -8.641 20.896 1.00 95.38 181 CYS A O 1
ATOM 1492 N N . ALA A 1 182 ? -8.786 -9.079 20.177 1.00 95.38 182 ALA A N 1
ATOM 1493 C CA . ALA A 1 182 ? -8.689 -10.519 20.367 1.00 95.38 182 ALA A CA 1
ATOM 1494 C C . ALA A 1 182 ? -7.648 -11.159 19.437 1.00 95.38 182 ALA A C 1
ATOM 1496 O O . ALA A 1 182 ? -6.906 -12.029 19.884 1.00 95.38 182 ALA A O 1
ATOM 1497 N N . GLY A 1 183 ? -7.557 -10.730 18.174 1.00 95.12 183 GLY A N 1
ATOM 1498 C CA . GLY A 1 183 ? -6.580 -11.287 17.235 1.00 95.12 183 GLY A CA 1
ATOM 1499 C C . GLY A 1 183 ? -5.148 -10.803 17.463 1.00 95.12 183 GLY A C 1
ATOM 1500 O O . GLY A 1 183 ? -4.217 -11.600 17.394 1.00 95.12 183 GLY A O 1
ATOM 1501 N N . VAL A 1 184 ? -4.954 -9.541 17.862 1.00 95.69 184 VAL A N 1
ATOM 1502 C CA . VAL A 1 184 ?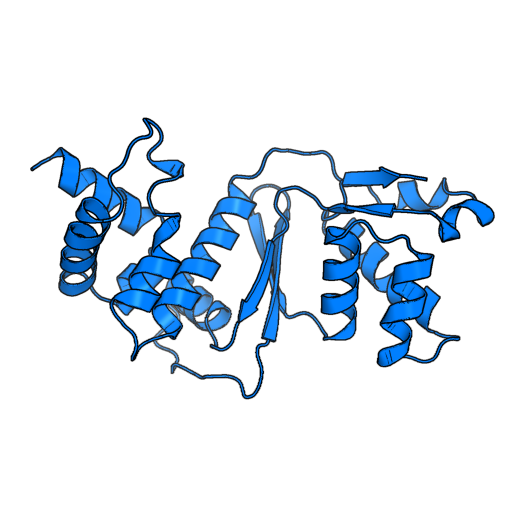 -3.619 -9.008 18.203 1.00 95.69 184 VAL A CA 1
ATOM 1503 C C . VAL A 1 184 ? -2.989 -9.737 19.406 1.00 95.69 184 VAL A C 1
ATOM 1505 O O . VAL A 1 184 ? -1.765 -9.741 19.547 1.00 95.69 184 VAL A O 1
ATOM 1508 N N . CYS A 1 185 ? -3.787 -10.444 20.219 1.00 94.81 185 CYS A N 1
ATOM 1509 C CA . CYS A 1 185 ? -3.296 -11.290 21.314 1.00 94.81 185 CYS A CA 1
ATOM 1510 C C . CYS A 1 185 ? -2.371 -12.445 20.869 1.00 94.81 185 CYS A C 1
ATOM 1512 O O . CYS A 1 185 ? -1.777 -13.103 21.720 1.00 94.81 185 CYS A O 1
ATOM 1514 N N . GLU A 1 186 ? -2.237 -12.720 19.566 1.00 95.06 186 GLU A N 1
ATOM 1515 C CA . GLU A 1 186 ? -1.223 -13.650 19.048 1.00 95.06 186 GLU A CA 1
ATOM 1516 C C . GLU A 1 186 ? 0.212 -13.131 19.269 1.00 95.06 186 GLU A C 1
ATOM 1518 O O . GLU A 1 186 ? 1.129 -13.924 19.488 1.00 95.06 186 GLU A O 1
ATOM 1523 N N . TRP A 1 187 ? 0.404 -11.806 19.271 1.00 95.12 187 TRP A N 1
ATOM 1524 C CA . TRP A 1 187 ? 1.721 -11.165 19.395 1.00 95.12 187 TRP A CA 1
ATOM 1525 C C . TRP A 1 187 ? 1.926 -10.406 20.707 1.00 95.12 187 TRP A C 1
ATOM 1527 O O . TRP A 1 187 ? 3.070 -10.160 21.089 1.00 95.12 187 TRP A O 1
ATOM 1537 N N . VAL A 1 188 ? 0.848 -10.026 21.397 1.00 93.44 188 VAL A N 1
ATOM 1538 C CA . VAL A 1 188 ? 0.911 -9.264 22.655 1.00 93.44 188 VAL A CA 1
ATOM 1539 C C . VAL A 1 188 ? 0.040 -9.891 23.738 1.00 93.44 188 VAL A C 1
ATOM 1541 O O . VAL A 1 188 ? -0.928 -10.590 23.454 1.00 93.44 188 VAL A O 1
ATOM 1544 N N . ASP A 1 189 ? 0.342 -9.602 25.002 1.00 93.12 189 ASP A N 1
ATOM 1545 C CA . ASP A 1 189 ? -0.471 -10.085 26.116 1.00 93.12 189 ASP A CA 1
ATOM 1546 C C . ASP A 1 189 ? -1.898 -9.516 26.068 1.00 93.12 189 ASP A C 1
ATOM 1548 O O . ASP A 1 189 ? -2.113 -8.336 25.777 1.00 93.12 189 ASP A O 1
ATOM 1552 N N . GLN A 1 190 ? -2.882 -10.327 26.466 1.00 89.94 190 GLN A N 1
ATOM 1553 C CA . GLN A 1 190 ? -4.302 -9.947 26.458 1.00 89.94 190 GLN A CA 1
ATOM 1554 C C . GLN A 1 190 ? -4.595 -8.661 27.250 1.00 89.94 190 GLN A C 1
ATOM 1556 O O . GLN A 1 190 ? -5.483 -7.893 26.887 1.00 89.94 190 GLN A O 1
ATOM 1561 N N . ALA A 1 191 ? -3.842 -8.406 28.324 1.00 90.75 191 ALA A N 1
ATOM 1562 C CA . ALA A 1 191 ? -3.981 -7.190 29.123 1.00 90.75 191 ALA A CA 1
ATOM 1563 C C . ALA A 1 191 ? -3.507 -5.922 28.386 1.00 90.75 191 ALA A C 1
ATOM 1565 O O . ALA A 1 191 ? -3.994 -4.834 28.683 1.00 90.75 191 ALA A O 1
ATOM 1566 N N . SER A 1 192 ? -2.585 -6.061 27.429 1.00 92.00 192 SER A N 1
ATOM 1567 C CA . SER A 1 192 ? -1.987 -4.961 26.661 1.00 92.00 192 SER A CA 1
ATOM 1568 C C . SER A 1 192 ? -2.592 -4.797 25.265 1.00 92.00 192 SER A C 1
ATOM 1570 O O . SER A 1 192 ? -2.388 -3.759 24.637 1.00 92.00 192 SER A O 1
ATOM 1572 N N . ALA A 1 193 ? -3.357 -5.778 24.773 1.00 93.19 193 ALA A N 1
ATOM 1573 C CA . ALA A 1 193 ? -3.951 -5.732 23.438 1.00 93.19 193 ALA A CA 1
ATOM 1574 C C . ALA A 1 193 ? -4.825 -4.483 23.186 1.00 93.19 193 ALA A C 1
ATOM 1576 O O . ALA A 1 193 ? -4.613 -3.834 22.160 1.00 93.19 193 ALA A O 1
ATOM 1577 N N . PRO A 1 194 ? -5.719 -4.052 24.104 1.00 92.38 194 PRO A N 1
ATOM 1578 C CA . PRO A 1 194 ? -6.509 -2.838 23.885 1.00 92.38 194 PRO A CA 1
ATOM 1579 C C . PRO A 1 194 ? -5.655 -1.573 23.757 1.00 92.38 194 PRO A C 1
ATOM 1581 O O . PRO A 1 194 ? -5.929 -0.728 22.908 1.00 92.38 194 PRO A O 1
ATOM 1584 N N . GLU A 1 195 ? -4.599 -1.449 24.567 1.00 92.62 195 GLU A N 1
ATOM 1585 C CA . GLU A 1 195 ? -3.676 -0.311 24.513 1.00 92.62 195 GLU A CA 1
ATOM 1586 C C . GLU A 1 195 ? -2.879 -0.306 23.202 1.00 92.62 195 GLU A C 1
ATOM 1588 O O . GLU A 1 195 ? -2.750 0.737 22.558 1.00 92.62 195 GLU A O 1
ATOM 1593 N N . ARG A 1 196 ? -2.408 -1.478 22.755 1.00 95.06 196 ARG A N 1
ATOM 1594 C CA . ARG A 1 196 ? -1.684 -1.626 21.486 1.00 95.06 196 ARG A CA 1
ATOM 1595 C C . ARG A 1 196 ? -2.557 -1.237 20.290 1.00 95.06 196 ARG A C 1
ATOM 1597 O O . ARG A 1 196 ? -2.124 -0.435 19.465 1.00 95.06 196 ARG A O 1
ATOM 1604 N N . VAL A 1 197 ? -3.793 -1.737 20.233 1.00 94.75 197 VAL A N 1
ATOM 1605 C CA . VAL A 1 197 ? -4.748 -1.418 19.157 1.00 94.75 197 VAL A CA 1
ATOM 1606 C C . VAL A 1 197 ? -5.143 0.061 19.180 1.00 94.75 197 VAL A C 1
ATOM 1608 O O . VAL A 1 197 ? -5.158 0.708 18.133 1.00 94.75 197 VAL A O 1
ATOM 1611 N N . ALA A 1 198 ? -5.383 0.641 20.360 1.00 92.38 198 ALA A N 1
ATOM 1612 C CA . ALA A 1 198 ? -5.644 2.075 20.493 1.00 92.38 198 ALA A CA 1
ATOM 1613 C C . ALA A 1 198 ? -4.454 2.935 20.021 1.00 92.38 198 ALA A C 1
ATOM 1615 O O . ALA A 1 198 ? -4.655 3.986 19.405 1.00 92.38 198 ALA A O 1
ATOM 1616 N N . GLY A 1 199 ? -3.219 2.478 20.255 1.00 94.25 199 GLY A N 1
ATOM 1617 C CA . GLY A 1 199 ? -2.002 3.109 19.740 1.00 94.25 199 GLY A CA 1
ATOM 1618 C C . GLY A 1 199 ? -1.929 3.116 18.210 1.00 94.25 199 GLY A C 1
ATOM 1619 O O . GLY A 1 199 ? -1.601 4.149 17.616 1.00 94.25 199 GLY A O 1
ATOM 1620 N N . PHE A 1 200 ? -2.302 2.005 17.564 1.00 95.25 200 PHE A N 1
ATOM 1621 C CA . PHE A 1 200 ? -2.409 1.933 16.102 1.00 95.25 200 PHE A CA 1
ATOM 1622 C C . PHE A 1 200 ? -3.439 2.916 15.562 1.00 95.25 200 PHE A C 1
ATOM 1624 O O . PHE A 1 200 ? -3.110 3.745 14.719 1.00 95.25 200 PHE A O 1
ATOM 1631 N N . ILE A 1 201 ? -4.657 2.892 16.108 1.00 93.69 201 ILE A N 1
ATOM 1632 C CA . ILE A 1 201 ? -5.744 3.784 15.684 1.00 93.69 201 ILE A CA 1
ATOM 1633 C C . ILE A 1 201 ? -5.341 5.250 15.855 1.00 93.69 201 ILE A C 1
ATOM 1635 O O . ILE A 1 201 ? -5.590 6.058 14.964 1.00 93.69 201 ILE A O 1
ATOM 1639 N N . SER A 1 202 ? -4.677 5.596 16.962 1.00 92.44 202 SER A N 1
ATOM 1640 C CA . SER A 1 202 ? -4.205 6.964 17.200 1.00 92.44 202 SER A CA 1
ATOM 1641 C C . SER A 1 202 ? -3.196 7.398 16.133 1.00 92.44 202 SER A C 1
ATOM 1643 O O . SER A 1 202 ? -3.346 8.460 15.534 1.00 92.44 202 SER A O 1
ATOM 1645 N N . THR A 1 203 ? -2.227 6.531 15.821 1.00 94.06 203 THR A N 1
ATOM 1646 C CA . THR A 1 203 ? -1.241 6.767 14.753 1.00 94.06 203 THR A CA 1
ATOM 1647 C C . THR A 1 203 ? -1.919 6.902 13.386 1.00 94.06 203 THR A C 1
ATOM 1649 O O . THR A 1 203 ? -1.536 7.745 12.574 1.00 94.06 203 THR A O 1
ATOM 1652 N N . TRP A 1 204 ? -2.945 6.092 13.118 1.00 95.38 204 TRP A N 1
ATOM 1653 C CA . TRP A 1 204 ? -3.686 6.128 11.861 1.00 95.38 204 TRP A CA 1
ATOM 1654 C C . TRP A 1 204 ? -4.536 7.397 11.713 1.00 95.38 204 TRP A C 1
ATOM 1656 O O . TRP A 1 204 ? -4.590 7.968 10.625 1.00 95.38 204 TRP A O 1
ATOM 1666 N N . LEU A 1 205 ? -5.141 7.891 12.795 1.00 92.25 205 LEU A N 1
ATOM 1667 C CA . LEU A 1 205 ? -5.865 9.168 12.802 1.00 92.25 205 LEU A CA 1
ATOM 1668 C C . LEU A 1 205 ? -4.916 10.351 12.577 1.00 92.25 205 LEU A C 1
ATOM 1670 O O . LEU A 1 205 ? -5.185 11.198 11.731 1.00 92.25 205 LEU A O 1
ATOM 1674 N N . GLU A 1 206 ? -3.761 10.386 13.249 1.00 91.94 206 GLU A N 1
ATOM 1675 C CA . GLU A 1 206 ? -2.758 11.448 13.054 1.00 91.94 206 GLU A CA 1
ATOM 1676 C C . GLU A 1 206 ? -2.217 11.512 11.616 1.00 91.94 206 GLU A C 1
ATOM 1678 O O . GLU A 1 206 ? -1.814 12.576 11.124 1.00 91.94 206 GLU A O 1
ATOM 1683 N N . ALA A 1 207 ? -2.208 10.376 10.919 1.00 92.38 207 ALA A N 1
ATOM 1684 C CA . ALA A 1 207 ? -1.783 10.267 9.531 1.00 92.38 207 ALA A CA 1
ATOM 1685 C C . ALA A 1 207 ? -2.938 10.332 8.507 1.00 92.38 207 ALA A C 1
ATOM 1687 O O . ALA A 1 207 ? -2.681 10.106 7.324 1.00 92.38 207 ALA A O 1
ATOM 1688 N N . ASP A 1 208 ? -4.149 10.731 8.927 1.00 92.19 208 ASP A N 1
ATOM 1689 C CA . ASP A 1 208 ? -5.346 10.917 8.087 1.00 92.19 208 ASP A CA 1
ATOM 1690 C C . ASP A 1 208 ? -5.818 9.637 7.362 1.00 92.19 208 ASP A C 1
ATOM 1692 O O . ASP A 1 208 ? -6.409 9.690 6.283 1.00 92.19 208 ASP A O 1
ATOM 1696 N N . LEU A 1 209 ? -5.562 8.462 7.946 1.00 92.44 209 LEU A N 1
ATOM 1697 C CA . LEU A 1 209 ? -5.869 7.167 7.328 1.00 92.44 209 LEU A CA 1
ATOM 1698 C C . LEU A 1 209 ? -7.296 6.674 7.591 1.00 92.44 209 LEU A C 1
ATOM 1700 O O . LEU A 1 209 ? -7.687 5.695 6.969 1.00 92.44 209 LEU A O 1
ATOM 1704 N N . ILE A 1 210 ? -8.068 7.287 8.491 1.00 90.31 210 ILE A N 1
ATOM 1705 C CA . ILE A 1 210 ? -9.420 6.838 8.874 1.00 90.31 210 ILE A CA 1
ATOM 1706 C C . ILE A 1 210 ? -10.446 7.903 8.485 1.00 90.31 210 ILE A C 1
ATOM 1708 O O . ILE A 1 210 ? -10.216 9.092 8.690 1.00 90.31 210 ILE A O 1
ATOM 1712 N N . THR A 1 211 ? -11.587 7.478 7.940 1.00 88.38 211 THR A N 1
ATOM 1713 C CA . THR A 1 211 ? -12.642 8.370 7.415 1.00 88.38 211 THR A CA 1
ATOM 1714 C C . THR A 1 211 ? -13.997 8.204 8.090 1.00 88.38 211 THR A C 1
ATOM 1716 O O . THR A 1 211 ? -14.773 9.157 8.123 1.00 88.38 211 THR A O 1
ATOM 1719 N N . VAL A 1 212 ? -14.300 7.026 8.645 1.00 82.19 212 VAL A N 1
ATOM 1720 C CA . VAL A 1 212 ? -15.592 6.750 9.293 1.00 82.19 212 VAL A CA 1
ATOM 1721 C C . VAL A 1 212 ? -15.388 5.911 10.552 1.00 82.19 212 VAL A C 1
ATOM 1723 O O . VAL A 1 212 ? -14.546 5.010 10.573 1.00 82.19 212 VAL A O 1
ATOM 1726 N N . LEU A 1 213 ? -16.182 6.225 11.578 1.00 79.81 213 LEU A N 1
ATOM 1727 C CA . LEU A 1 213 ? -16.410 5.415 12.772 1.00 79.81 213 LEU A CA 1
ATOM 1728 C C . LEU A 1 213 ? -17.854 4.920 12.724 1.00 79.81 213 LEU A C 1
ATOM 1730 O O . LEU A 1 213 ? -18.777 5.736 12.692 1.00 79.81 213 LEU A O 1
ATOM 1734 N N . GLU A 1 214 ? -18.040 3.606 12.711 1.00 81.06 214 GLU A N 1
ATOM 1735 C CA . GLU A 1 214 ? -19.358 2.966 12.733 1.00 81.06 214 GLU A CA 1
ATOM 1736 C C . GLU A 1 214 ? -19.518 2.187 14.040 1.00 81.06 214 GLU A C 1
ATOM 1738 O O . GLU A 1 214 ? -18.575 1.540 14.494 1.00 81.06 214 GLU A O 1
ATOM 1743 N N . VAL A 1 215 ? -20.698 2.285 14.654 1.00 71.81 215 VAL A N 1
ATOM 1744 C CA . VAL A 1 215 ? -21.092 1.562 15.874 1.00 71.81 215 VAL A CA 1
ATOM 1745 C C . VAL A 1 215 ? -22.276 0.670 15.544 1.00 71.81 215 VAL A C 1
ATOM 1747 O O . VAL A 1 215 ? -23.188 1.172 14.844 1.00 71.81 215 VAL A O 1
#

InterPro domains:
  IPR018640 HvfC, N-terminal domain [PF09836] (1-56)
  IPR044922 DUF2063, N-terminal superfamily [G3DSA:1.10.150.690] (1-79)

pLDDT: mean 92.01, std 6.51, range [62.91, 98.44]

Radius of gyration: 19.88 Å; chains: 1; bounding box: 44×31×64 Å

Secondary structure (DSSP, 8-state):
-HHHHHHHHHHHHH-HHHHHHH-HHHHHHHHHHHHHHS---SS-GGGTTTTHHHHHHHH-TT-HHHHHHHHHHHHHHHHHHS---PPPPGGGGGGS-GGGGGT-EEEE-TT-EEEEEEE-HHHHHHHHHTT-------EEEEEEEEEEEEETTEEEEEE--HHHHHHHHHHHTT-BHHHHHHHHTTTS-TTTHHHHHHHHHHHHHHTT-EEEEE-